Protein AF-A0A836VE54-F1 (afdb_monomer)

Sequence (341 aa):
MLNYLLKISLLLSLAFFLAGCPKQTPVSESGACGNEVPFCVCNPLSPKCETKTVIPNQFMDRPDKAGIQLSFEAAQTGIGAASREEIEEQLTSLLNQIRIKAENQEVSIFVKCVGKACRSIKNLKETTENFLGNSRDFNLQSDESLSDLKVKIRLDGEQLIFEALDEDGTVGNAGEILARASLGRDVAESGWSLVSVPTFEDEEPSSPMSFRIMKNLVTQSEYSGVGVSRLPQVGLSFEAAVAYCQKQGRDAVPPNVHVFEYALRQGKIVGHRRAHLEIVRLTNDEDEIEGPMINYEIDLFDFERALDTMLIFSWRTGDYESSKQTYFQDDLGFRCAYWSE

Radius of gyration: 30.39 Å; Cα contacts (8 Å, |Δi|>4): 600; chains: 1; bounding box: 58×79×89 Å

Structure (mmCIF, N/CA/C/O backbone):
data_AF-A0A836VE54-F1
#
_entry.id   AF-A0A836VE54-F1
#
loop_
_atom_site.group_PDB
_atom_site.id
_atom_site.type_symbol
_atom_site.label_atom_id
_atom_site.label_alt_id
_atom_site.label_comp_id
_atom_site.label_asym_id
_atom_site.label_entity_id
_atom_site.label_seq_id
_atom_site.pdbx_PDB_ins_code
_atom_site.Cartn_x
_atom_site.Cartn_y
_atom_site.Cartn_z
_atom_site.occupancy
_atom_site.B_iso_or_equiv
_atom_site.auth_seq_id
_atom_site.auth_comp_id
_atom_site.auth_asym_id
_atom_site.auth_atom_id
_atom_site.pdbx_PDB_model_num
ATOM 1 N N . MET A 1 1 ? 15.548 -62.641 -41.561 1.00 54.00 1 MET A N 1
ATOM 2 C CA . MET A 1 1 ? 15.237 -61.488 -42.439 1.00 54.00 1 MET A CA 1
ATOM 3 C C . MET A 1 1 ? 13.758 -61.347 -42.822 1.00 54.00 1 MET A C 1
ATOM 5 O O . MET A 1 1 ? 13.376 -60.263 -43.230 1.00 54.00 1 MET A O 1
ATOM 9 N N . LEU A 1 2 ? 12.897 -62.358 -42.632 1.00 48.75 2 LEU A N 1
ATOM 10 C CA . LEU A 1 2 ? 11.470 -62.264 -42.996 1.00 48.75 2 LEU A CA 1
ATOM 11 C C . LEU A 1 2 ? 10.596 -61.482 -41.979 1.00 48.75 2 LEU A C 1
ATOM 13 O O . LEU A 1 2 ? 9.586 -60.904 -42.355 1.00 48.75 2 LEU A O 1
ATOM 17 N N . ASN A 1 3 ? 11.032 -61.359 -40.716 1.00 48.91 3 ASN A N 1
ATOM 18 C CA . ASN A 1 3 ? 10.326 -60.591 -39.669 1.00 48.91 3 ASN A CA 1
ATOM 19 C C . ASN A 1 3 ? 10.576 -59.070 -39.691 1.00 48.91 3 ASN A C 1
ATOM 21 O O . ASN A 1 3 ? 9.893 -58.331 -38.987 1.00 48.91 3 ASN A O 1
ATOM 25 N N . TYR A 1 4 ? 11.540 -58.591 -40.484 1.00 51.28 4 TYR A N 1
ATOM 26 C CA . TYR A 1 4 ? 11.818 -57.154 -40.624 1.00 51.28 4 TYR A CA 1
ATOM 27 C C . TYR A 1 4 ? 11.012 -56.519 -41.768 1.00 51.28 4 TYR A C 1
ATOM 29 O O . TYR A 1 4 ? 10.592 -55.371 -41.667 1.00 51.28 4 TYR A O 1
ATOM 37 N N . LEU A 1 5 ? 10.707 -57.296 -42.812 1.00 51.47 5 LEU A N 1
ATOM 38 C CA . LEU A 1 5 ? 9.906 -56.851 -43.957 1.00 51.47 5 LEU A CA 1
ATOM 39 C C . LEU A 1 5 ? 8.405 -56.754 -43.630 1.00 51.47 5 LEU A C 1
ATOM 41 O O . LEU A 1 5 ? 7.736 -55.841 -44.112 1.00 51.47 5 LEU A O 1
ATOM 45 N N . LEU A 1 6 ? 7.888 -57.606 -42.733 1.00 51.72 6 LEU A N 1
ATOM 46 C CA . LEU A 1 6 ? 6.491 -57.529 -42.278 1.00 51.72 6 LEU A CA 1
ATOM 47 C C . LEU A 1 6 ? 6.192 -56.279 -41.427 1.00 51.72 6 LEU A C 1
ATOM 49 O O . LEU A 1 6 ? 5.081 -55.759 -41.475 1.00 51.72 6 LEU A O 1
ATOM 53 N N . LYS A 1 7 ? 7.177 -55.758 -40.680 1.00 52.09 7 LYS A N 1
ATOM 54 C CA . LYS A 1 7 ? 7.000 -54.553 -39.848 1.00 52.09 7 LYS A CA 1
ATOM 55 C C . LYS A 1 7 ? 6.997 -53.256 -40.661 1.00 52.09 7 LYS A C 1
ATOM 57 O O . LYS A 1 7 ? 6.315 -52.313 -40.282 1.00 52.09 7 LYS A O 1
ATOM 62 N N . ILE A 1 8 ? 7.695 -53.219 -41.795 1.00 58.88 8 ILE A N 1
ATOM 63 C CA . ILE A 1 8 ? 7.765 -52.031 -42.663 1.00 58.88 8 ILE A CA 1
ATOM 64 C C . ILE A 1 8 ? 6.503 -51.913 -43.535 1.00 58.88 8 ILE A C 1
ATOM 66 O O . ILE A 1 8 ? 6.004 -50.813 -43.758 1.00 58.88 8 ILE A O 1
ATOM 70 N N . SER A 1 9 ? 5.914 -53.041 -43.947 1.00 54.81 9 SER A N 1
ATOM 71 C CA . SER A 1 9 ? 4.675 -53.052 -44.738 1.00 54.81 9 SER A CA 1
ATOM 72 C C . SER A 1 9 ? 3.423 -52.682 -43.916 1.00 54.81 9 SER A C 1
ATOM 74 O O . SER A 1 9 ? 2.496 -52.070 -44.448 1.00 54.81 9 SER A O 1
ATOM 76 N N . LEU A 1 10 ? 3.428 -52.944 -42.601 1.00 52.31 10 LEU A N 1
ATOM 77 C CA . LEU A 1 10 ? 2.360 -52.528 -41.678 1.00 52.31 10 LEU A CA 1
ATOM 78 C C . LEU A 1 10 ? 2.414 -51.020 -41.334 1.00 52.31 10 LEU A C 1
ATOM 80 O O . LEU A 1 10 ? 1.384 -50.411 -41.065 1.00 52.31 10 LEU A O 1
ATOM 84 N N . LEU A 1 11 ? 3.604 -50.405 -41.382 1.00 54.31 11 LEU A N 1
ATOM 85 C CA . LEU A 1 11 ? 3.823 -48.975 -41.098 1.00 54.31 11 LEU A CA 1
ATOM 86 C C . LEU A 1 11 ? 3.519 -48.059 -42.297 1.00 54.31 11 LEU A C 1
ATOM 88 O O . LEU A 1 11 ? 3.136 -46.910 -42.104 1.00 54.31 11 LEU A O 1
ATOM 92 N N . LEU A 1 12 ? 3.624 -48.570 -43.527 1.00 55.16 12 LEU A N 1
ATOM 93 C CA . LEU A 1 12 ? 3.315 -47.821 -44.753 1.00 55.16 12 LEU A CA 1
ATOM 94 C C . LEU A 1 12 ? 1.844 -47.907 -45.186 1.00 55.16 12 LEU A C 1
ATOM 96 O O . LEU A 1 12 ? 1.427 -47.117 -46.021 1.00 55.16 12 LEU A O 1
ATOM 100 N N . SER A 1 13 ? 1.043 -48.819 -44.626 1.00 50.84 13 SER A N 1
ATOM 101 C CA . SER 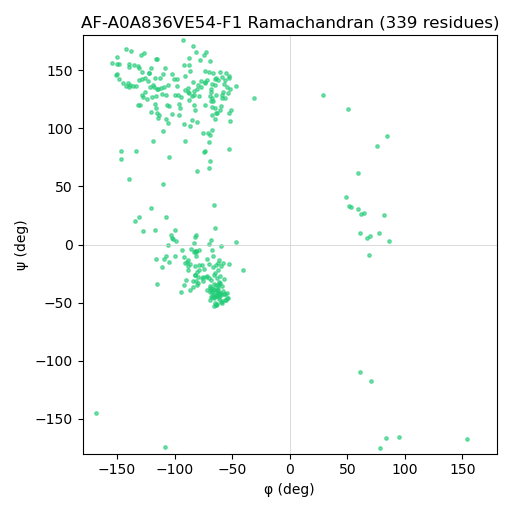A 1 13 ? -0.365 -49.011 -45.020 1.00 50.84 13 SER A CA 1
ATOM 102 C C . SER A 1 13 ? -1.390 -48.454 -44.019 1.00 50.84 13 SER A C 1
ATOM 104 O O . SER A 1 13 ? -2.539 -48.243 -44.402 1.00 50.84 13 SER A O 1
ATOM 106 N N . LEU A 1 14 ? -0.992 -48.131 -42.776 1.00 47.78 14 LEU A N 1
ATOM 107 C CA . LEU A 1 14 ? -1.908 -47.621 -41.739 1.00 47.78 14 LEU A CA 1
ATOM 108 C C . LEU A 1 14 ? -2.047 -46.082 -41.681 1.00 47.78 14 LEU A C 1
ATOM 110 O O . LEU A 1 14 ? -3.008 -45.593 -41.101 1.00 47.78 14 LEU A O 1
ATOM 114 N N . ALA A 1 15 ? -1.154 -45.299 -42.298 1.00 46.41 15 ALA A N 1
ATOM 115 C CA . ALA A 1 15 ? -1.282 -43.828 -42.335 1.00 46.41 15 ALA A CA 1
ATOM 116 C C . ALA A 1 15 ? -1.873 -43.284 -43.651 1.00 46.41 15 ALA A C 1
ATOM 118 O O . ALA A 1 15 ? -2.300 -42.134 -43.707 1.00 46.41 15 ALA A O 1
ATOM 119 N N . PHE A 1 16 ? -2.024 -44.132 -44.675 1.00 49.06 16 PHE A N 1
ATOM 120 C CA . PHE A 1 16 ? -2.859 -43.840 -45.849 1.00 49.06 16 PHE A CA 1
ATOM 121 C C . PHE A 1 16 ? -4.375 -43.849 -45.533 1.00 49.06 16 PHE A C 1
ATOM 123 O O . PHE A 1 16 ? -5.182 -43.582 -46.418 1.00 49.06 16 PHE A O 1
ATOM 130 N N . PHE A 1 17 ? -4.773 -44.099 -44.275 1.00 43.56 17 PHE A N 1
ATOM 131 C CA . PHE A 1 17 ? -6.168 -44.093 -43.808 1.00 43.56 17 PHE A CA 1
ATOM 132 C C . PHE A 1 17 ? -6.629 -42.811 -43.093 1.00 43.56 17 PHE A C 1
ATOM 134 O O . PHE A 1 17 ? -7.791 -42.725 -42.709 1.00 43.56 17 PHE A O 1
ATOM 141 N N . LEU A 1 18 ? -5.791 -41.775 -42.989 1.00 40.41 18 LEU A N 1
ATOM 142 C CA . LEU A 1 18 ? -6.260 -40.411 -42.699 1.00 40.41 18 LEU A CA 1
ATOM 143 C C . LEU A 1 18 ? -6.089 -39.524 -43.932 1.00 40.41 18 LEU A C 1
ATOM 145 O O . LEU A 1 18 ? -5.541 -38.425 -43.889 1.00 40.41 18 LEU A O 1
ATOM 149 N N . ALA A 1 19 ? -6.633 -40.035 -45.040 1.00 46.31 19 ALA A N 1
ATOM 150 C CA . ALA A 1 19 ? -7.208 -39.243 -46.111 1.00 46.31 19 ALA A CA 1
ATOM 151 C C . ALA A 1 19 ? -8.254 -38.274 -45.521 1.00 46.31 19 ALA A C 1
ATOM 153 O O . ALA A 1 19 ? -9.456 -38.534 -45.516 1.00 46.31 19 ALA A O 1
ATOM 154 N N . GLY A 1 20 ? -7.770 -37.146 -45.004 1.00 33.09 20 GLY A N 1
ATOM 155 C CA . GLY A 1 20 ? -8.554 -35.943 -44.785 1.00 33.09 20 GLY A CA 1
ATOM 156 C C . GLY A 1 20 ? -8.870 -35.336 -46.141 1.00 33.09 20 GLY A C 1
ATOM 157 O O . GLY A 1 20 ? -8.045 -34.643 -46.734 1.00 33.09 20 GLY A O 1
ATOM 158 N N . CYS A 1 21 ? -10.053 -35.668 -46.648 1.00 33.34 21 CYS A N 1
ATOM 159 C CA . CYS A 1 21 ? -10.617 -35.084 -47.850 1.00 33.34 21 CYS A CA 1
ATOM 160 C C . CYS A 1 21 ? -10.624 -33.541 -47.789 1.00 33.34 21 CYS A C 1
ATOM 162 O O . CYS A 1 21 ? -10.841 -32.957 -46.725 1.00 33.34 21 CYS A O 1
ATOM 164 N N . PRO A 1 22 ? -10.416 -32.885 -48.942 1.00 47.09 22 PRO A N 1
ATOM 165 C CA . PRO A 1 22 ? -10.300 -31.442 -49.069 1.00 47.09 22 PRO A CA 1
ATOM 166 C C . PRO A 1 22 ? -11.668 -30.743 -49.108 1.00 47.09 22 PRO A C 1
ATOM 168 O O . PRO A 1 22 ? -12.687 -31.352 -49.426 1.00 47.09 22 PRO A O 1
ATOM 171 N N . LYS A 1 23 ? -11.609 -29.418 -48.912 1.00 44.38 23 LYS A N 1
ATOM 172 C CA . LYS A 1 23 ? -12.669 -28.389 -48.911 1.00 44.38 23 LYS A CA 1
ATOM 173 C C . LYS A 1 23 ? -13.424 -28.196 -47.596 1.00 44.38 23 LYS A C 1
ATOM 175 O O . LYS A 1 23 ? -14.525 -28.703 -47.427 1.00 44.38 23 LYS A O 1
ATOM 180 N N . GLN A 1 24 ? -12.931 -27.242 -46.806 1.00 32.69 24 GLN A N 1
ATOM 181 C CA . GLN A 1 24 ? -13.781 -26.164 -46.300 1.00 32.69 24 GLN A CA 1
ATOM 182 C C . GLN A 1 24 ? -13.094 -24.808 -46.522 1.00 32.69 24 GLN A C 1
ATOM 184 O O . GLN A 1 24 ? -11.961 -24.594 -46.111 1.00 32.69 24 GLN A O 1
ATOM 189 N N . THR A 1 25 ? -13.817 -23.991 -47.292 1.00 32.59 25 THR A N 1
ATOM 190 C CA . THR A 1 25 ? -13.842 -22.528 -47.464 1.00 32.59 25 THR A CA 1
ATOM 191 C C . THR A 1 25 ? -12.575 -21.694 -47.224 1.00 32.59 25 THR A C 1
ATOM 193 O O . THR A 1 25 ? -12.031 -21.721 -46.122 1.00 32.59 25 THR A O 1
ATOM 196 N N . PRO A 1 26 ? -12.180 -20.828 -48.188 1.00 33.34 26 PRO A N 1
ATOM 197 C CA . PRO A 1 26 ? -11.289 -19.721 -47.870 1.00 33.34 26 PRO A CA 1
ATOM 198 C C . PRO A 1 26 ? -11.995 -18.873 -46.812 1.00 33.34 26 PRO A C 1
ATOM 200 O O . PRO A 1 26 ? -13.117 -18.410 -47.031 1.00 33.34 26 PRO A O 1
ATOM 203 N N . VAL A 1 27 ? -11.387 -18.732 -45.637 1.00 33.03 27 VAL A N 1
ATOM 204 C CA . VAL A 1 27 ? -11.876 -17.767 -44.654 1.00 33.03 27 VAL A CA 1
ATOM 205 C C . VAL A 1 27 ? -11.669 -16.401 -45.288 1.00 33.03 27 VAL A C 1
ATOM 207 O O . VAL A 1 27 ? -10.549 -16.057 -45.661 1.00 33.03 27 VAL A O 1
ATOM 210 N N . SER A 1 28 ? -12.772 -15.689 -45.506 1.00 32.78 28 SER A N 1
ATOM 211 C CA . SER A 1 28 ? -12.768 -14.400 -46.179 1.00 32.78 28 SER A CA 1
ATOM 212 C C . SER A 1 28 ? -11.839 -13.423 -45.460 1.00 32.78 28 SER A C 1
ATOM 214 O O . SER A 1 28 ? -11.801 -13.366 -44.230 1.00 32.78 28 SER A O 1
ATOM 216 N N . GLU A 1 29 ? -11.127 -12.614 -46.242 1.00 39.00 29 GLU A N 1
ATOM 217 C CA . GLU A 1 29 ? -10.309 -11.467 -45.816 1.00 39.00 29 GLU A CA 1
ATOM 218 C C . GLU A 1 29 ? -11.146 -10.317 -45.215 1.00 39.00 29 GLU A C 1
ATOM 220 O O . GLU A 1 29 ? -10.843 -9.140 -45.370 1.00 39.00 29 GLU A O 1
ATOM 225 N N . SER A 1 30 ? -12.238 -10.619 -44.520 1.00 35.91 30 SER A N 1
ATOM 226 C CA . SER A 1 30 ? -13.173 -9.611 -44.035 1.00 35.91 30 SER A CA 1
ATOM 227 C C . SER A 1 30 ? -13.776 -10.041 -42.704 1.00 35.91 30 SER A C 1
ATOM 229 O O . SER A 1 30 ? -14.932 -10.445 -42.607 1.00 35.91 30 SER A O 1
ATOM 231 N N . GLY A 1 31 ? -12.958 -9.961 -41.666 1.00 31.64 31 GLY A N 1
ATOM 232 C CA . GLY A 1 31 ? -13.386 -10.055 -40.278 1.00 31.64 31 GLY A CA 1
ATOM 233 C C . GLY A 1 31 ? -12.618 -9.032 -39.465 1.00 31.64 31 GLY A C 1
ATOM 234 O O . GLY A 1 31 ? -11.875 -9.397 -38.561 1.00 31.64 31 GLY A O 1
ATOM 235 N N . ALA A 1 32 ? -12.718 -7.765 -39.872 1.00 31.30 32 ALA A N 1
ATOM 236 C CA . ALA A 1 32 ? -12.219 -6.642 -39.100 1.00 31.30 32 ALA A CA 1
ATOM 237 C C . ALA A 1 32 ? -12.788 -6.730 -37.680 1.00 31.30 32 ALA A C 1
ATOM 239 O O . ALA A 1 32 ? -13.990 -6.944 -37.504 1.00 31.30 32 ALA A O 1
ATOM 240 N N . CYS A 1 33 ? -11.937 -6.539 -36.672 1.00 39.34 33 CYS A N 1
ATOM 241 C CA . CYS A 1 33 ? -12.424 -6.076 -35.382 1.00 39.34 33 CYS A CA 1
ATOM 242 C C . CYS A 1 33 ? -13.238 -4.806 -35.668 1.00 39.34 33 CYS A C 1
ATOM 244 O O . CYS A 1 33 ? -12.690 -3.832 -36.182 1.00 39.34 33 CYS A O 1
ATOM 246 N N . GLY A 1 34 ? -14.555 -4.858 -35.459 1.00 38.34 34 GLY A N 1
ATOM 247 C CA . GLY A 1 34 ? -15.419 -3.703 -35.677 1.00 38.34 34 GLY A CA 1
ATOM 248 C C . GLY A 1 34 ? -14.971 -2.545 -34.787 1.00 38.34 34 GLY A C 1
ATOM 249 O O . GLY A 1 34 ? -14.560 -2.768 -33.650 1.00 38.34 34 GLY A O 1
ATOM 250 N N . ASN A 1 35 ? -15.080 -1.315 -35.293 1.00 40.16 35 ASN A N 1
ATOM 251 C CA . ASN A 1 35 ? -14.650 -0.077 -34.625 1.00 40.16 35 ASN A CA 1
ATOM 252 C C . ASN A 1 35 ? -15.433 0.269 -33.333 1.00 40.16 35 ASN A C 1
ATOM 254 O O . ASN A 1 35 ? -15.337 1.389 -32.846 1.00 40.16 35 ASN A O 1
ATOM 258 N N . GLU A 1 36 ? -16.204 -0.667 -32.771 1.00 38.34 36 GLU A N 1
ATOM 259 C CA . GLU A 1 36 ? -17.109 -0.449 -31.633 1.00 38.34 36 GLU A CA 1
ATOM 260 C C . GLU A 1 36 ? -17.017 -1.536 -30.543 1.00 38.34 36 GLU A C 1
ATOM 262 O O . GLU A 1 36 ? -17.933 -1.680 -29.737 1.00 38.34 36 GLU A O 1
ATOM 267 N N . VAL A 1 37 ? -15.926 -2.310 -30.468 1.00 35.06 37 VAL A N 1
ATOM 268 C CA . VAL A 1 37 ? -15.723 -3.269 -29.362 1.00 35.06 37 VAL A CA 1
ATOM 269 C C . VAL A 1 37 ? -14.661 -2.740 -28.392 1.00 35.06 37 VAL A C 1
ATOM 271 O O . VAL A 1 37 ? -13.471 -2.805 -28.708 1.00 35.06 37 VAL A O 1
ATOM 274 N N . PRO A 1 38 ? -15.041 -2.223 -27.208 1.00 37.75 38 PRO A N 1
ATOM 275 C CA . PRO A 1 38 ? -14.081 -1.926 -26.161 1.00 37.75 38 PRO A CA 1
ATOM 276 C C . PRO A 1 38 ? -13.684 -3.253 -25.494 1.00 37.75 38 PRO A C 1
ATOM 278 O O . PRO A 1 38 ? -14.539 -4.084 -25.200 1.00 37.75 38 PRO A O 1
ATOM 281 N N . PHE A 1 39 ? -12.386 -3.436 -25.252 1.00 34.50 39 PHE A N 1
ATOM 282 C CA . PHE A 1 39 ? -11.765 -4.600 -24.599 1.00 34.50 39 PHE A CA 1
ATOM 283 C C . PHE A 1 39 ? -11.648 -5.873 -25.456 1.00 34.50 39 PHE A C 1
ATOM 285 O O . PHE A 1 39 ? -12.405 -6.833 -25.330 1.00 34.50 39 PHE A O 1
ATOM 292 N N . CYS A 1 40 ? -10.577 -5.948 -26.250 1.00 38.03 40 CYS A N 1
ATOM 293 C CA . CYS A 1 40 ? -10.000 -7.245 -26.596 1.00 38.03 40 CYS A CA 1
ATOM 294 C C . CYS A 1 40 ? -9.222 -7.771 -25.383 1.00 38.03 40 CYS A C 1
ATOM 296 O O . CYS A 1 40 ? -8.053 -7.435 -25.198 1.00 38.03 40 CYS A O 1
ATOM 298 N N . VAL A 1 41 ? -9.851 -8.619 -24.568 1.00 42.09 41 VAL A N 1
ATOM 299 C CA . VAL A 1 41 ? -9.109 -9.524 -23.682 1.00 42.09 41 VAL A CA 1
ATOM 300 C C . VAL A 1 41 ? -8.406 -10.533 -24.590 1.00 42.09 41 VAL A C 1
ATOM 302 O O . VAL A 1 41 ? -9.026 -11.472 -25.093 1.00 42.09 41 VAL A O 1
ATOM 305 N N . CYS A 1 42 ? -7.120 -10.319 -24.869 1.00 45.59 42 CYS A N 1
ATOM 306 C CA . CYS A 1 42 ? -6.310 -11.346 -25.514 1.00 45.59 42 CYS A CA 1
ATOM 307 C C . CYS A 1 42 ? -6.204 -12.529 -24.550 1.00 45.59 42 CYS A C 1
ATOM 309 O O . CYS A 1 42 ? -5.527 -12.448 -23.532 1.00 45.59 42 CYS A O 1
ATOM 311 N N . ASN A 1 43 ? -6.893 -13.625 -24.868 1.00 43.62 43 ASN A N 1
ATOM 312 C CA . ASN A 1 43 ? -6.717 -14.894 -24.178 1.00 43.62 43 ASN A CA 1
ATOM 313 C C . ASN A 1 43 ? -5.250 -15.347 -24.361 1.00 43.62 43 ASN A C 1
ATOM 315 O O . ASN A 1 43 ? -4.870 -15.643 -25.498 1.00 43.62 43 ASN A O 1
ATOM 319 N N . PRO A 1 44 ? -4.441 -15.439 -23.287 1.00 45.22 44 PRO A N 1
ATOM 320 C CA . PRO A 1 44 ? -3.016 -15.773 -23.374 1.00 45.22 44 PRO A CA 1
ATOM 321 C C . PRO A 1 44 ? -2.748 -17.214 -23.842 1.00 45.22 44 PRO A C 1
ATOM 323 O O . PRO A 1 44 ? -1.603 -17.588 -24.062 1.00 45.22 44 PRO A O 1
ATOM 326 N N . LEU A 1 45 ? -3.794 -18.028 -24.020 1.00 43.31 45 LEU A N 1
ATOM 327 C CA . LEU A 1 45 ? -3.720 -19.391 -24.551 1.00 43.31 45 LEU A CA 1
ATOM 328 C C . LEU A 1 45 ? -4.162 -19.485 -26.027 1.00 43.31 45 LEU A C 1
ATOM 330 O O . LEU A 1 45 ? -4.298 -20.587 -26.559 1.00 43.31 45 LEU A O 1
ATOM 334 N N . SER A 1 46 ? -4.438 -18.355 -26.692 1.00 42.16 46 SER A N 1
ATOM 335 C CA . SER A 1 46 ? -4.874 -18.321 -28.093 1.00 42.16 46 SER A CA 1
ATOM 336 C C . SER A 1 46 ? -3.685 -18.388 -29.066 1.00 42.16 46 SER A C 1
ATOM 338 O O . SER A 1 46 ? -2.775 -17.566 -28.962 1.00 42.16 46 SER A O 1
ATOM 340 N N . PRO A 1 47 ? -3.720 -19.259 -30.095 1.00 41.38 47 PRO A N 1
ATOM 341 C CA . PRO A 1 47 ? -2.631 -19.425 -31.067 1.00 41.38 47 PRO A CA 1
ATOM 342 C C . PRO A 1 47 ? -2.413 -18.225 -32.013 1.00 41.38 47 PRO A C 1
ATOM 344 O O . PRO A 1 47 ? -1.592 -18.303 -32.918 1.00 41.38 47 PRO A O 1
ATOM 347 N N . LYS A 1 48 ? -3.149 -17.116 -31.840 1.00 42.62 48 LYS A N 1
ATOM 348 C CA . LYS A 1 48 ? -2.938 -15.846 -32.565 1.00 42.62 48 LYS A CA 1
ATOM 349 C C . LYS A 1 48 ? -2.199 -14.779 -31.739 1.00 42.62 48 LYS A C 1
ATOM 351 O O . LYS A 1 48 ? -2.061 -13.652 -32.204 1.00 42.62 48 LYS A O 1
ATOM 356 N N . CYS A 1 49 ? -1.745 -15.115 -30.532 1.00 48.50 49 CYS A N 1
ATOM 357 C CA . CYS A 1 49 ? -0.928 -14.248 -29.682 1.00 48.50 49 CYS A CA 1
ATOM 358 C C . CYS A 1 49 ? 0.538 -14.712 -29.691 1.00 48.50 49 CYS A C 1
ATOM 360 O O . CYS A 1 49 ? 1.014 -15.297 -28.728 1.00 48.50 49 CYS A O 1
ATOM 362 N N . GLU A 1 50 ? 1.262 -14.436 -30.772 1.00 39.72 50 GLU A N 1
ATOM 363 C CA . GLU A 1 50 ? 2.718 -14.627 -30.884 1.00 39.72 50 GLU A CA 1
ATOM 364 C C . GLU A 1 50 ? 3.281 -13.425 -31.661 1.00 39.72 50 GLU A C 1
ATOM 366 O O . GLU A 1 50 ? 2.639 -12.967 -32.601 1.00 39.72 50 GLU A O 1
ATOM 371 N N . THR A 1 51 ? 4.415 -12.791 -31.364 1.00 39.00 51 THR A N 1
ATOM 372 C CA . THR A 1 51 ? 5.436 -12.867 -30.306 1.00 39.00 51 THR A CA 1
ATOM 373 C C . THR A 1 51 ? 5.847 -11.417 -30.031 1.00 39.00 51 THR A C 1
ATOM 375 O O . THR A 1 51 ? 6.045 -10.657 -30.982 1.00 39.00 51 THR A O 1
ATOM 378 N N . LYS A 1 52 ? 5.987 -11.016 -28.760 1.00 44.28 52 LYS A N 1
ATOM 379 C CA . LYS A 1 52 ? 6.558 -9.706 -28.405 1.00 44.28 52 LYS A CA 1
ATOM 380 C C . LYS A 1 52 ? 7.962 -9.604 -29.001 1.00 44.28 52 LYS A C 1
ATOM 382 O O . LYS A 1 52 ? 8.772 -10.510 -28.815 1.00 44.28 52 LYS A O 1
ATOM 387 N N . THR A 1 53 ? 8.254 -8.499 -29.684 1.00 42.00 53 THR A N 1
ATOM 388 C CA . THR A 1 53 ? 9.630 -8.054 -29.912 1.00 42.00 53 THR A CA 1
ATOM 389 C C . THR A 1 53 ? 10.306 -8.047 -28.546 1.00 42.00 53 THR A C 1
ATOM 391 O O . THR A 1 53 ? 9.839 -7.353 -27.641 1.00 42.00 53 THR A O 1
ATOM 394 N N . VAL A 1 54 ? 11.315 -8.897 -28.356 1.00 48.06 54 VAL A N 1
ATOM 395 C CA . VAL A 1 54 ? 12.035 -9.004 -27.084 1.00 48.06 54 VAL A CA 1
ATOM 396 C C . VAL A 1 54 ? 12.921 -7.770 -26.971 1.00 48.06 54 VAL A C 1
ATOM 398 O O . VAL A 1 54 ? 14.095 -7.796 -27.320 1.00 48.06 54 VAL A O 1
ATOM 401 N N . ILE A 1 55 ? 12.314 -6.663 -26.556 1.00 55.84 55 ILE A N 1
ATOM 402 C CA . ILE A 1 55 ? 13.034 -5.525 -26.005 1.00 55.84 55 ILE A CA 1
ATOM 403 C C . ILE A 1 55 ? 13.566 -6.006 -24.650 1.00 55.84 55 ILE A C 1
ATOM 405 O O . ILE A 1 55 ? 12.792 -6.588 -23.875 1.00 55.84 55 ILE A O 1
ATOM 409 N N . PRO A 1 56 ? 14.866 -5.862 -24.373 1.00 65.06 56 PRO A N 1
ATOM 410 C CA . PRO A 1 56 ? 15.434 -6.355 -23.132 1.00 65.06 56 PRO A CA 1
ATOM 411 C C . PRO A 1 56 ? 14.956 -5.528 -21.920 1.00 65.06 56 PRO A C 1
ATOM 413 O O . PRO A 1 56 ? 15.595 -4.598 -21.473 1.00 65.06 56 PRO A O 1
ATOM 416 N N . ASN A 1 57 ? 13.822 -5.899 -21.323 1.00 72.12 57 ASN A N 1
ATOM 417 C CA . ASN A 1 57 ? 13.244 -5.204 -20.163 1.00 72.12 57 ASN A CA 1
ATOM 418 C C . ASN A 1 57 ? 13.923 -5.609 -18.844 1.00 72.12 57 ASN A C 1
ATOM 420 O O . ASN A 1 57 ? 13.306 -6.251 -17.986 1.00 72.12 57 ASN A O 1
ATOM 424 N N . GLN A 1 58 ? 15.212 -5.323 -18.697 1.00 75.25 58 GLN A N 1
ATOM 425 C CA . GLN A 1 58 ? 15.948 -5.684 -17.491 1.00 75.25 58 GLN A CA 1
ATOM 426 C C . GLN A 1 58 ? 17.152 -4.781 -17.235 1.00 75.25 58 GLN A C 1
ATOM 428 O O . GLN A 1 58 ? 17.756 -4.237 -18.153 1.00 75.25 58 GLN A O 1
ATOM 433 N N . PHE A 1 59 ? 17.542 -4.733 -15.967 1.00 79.50 59 PHE A N 1
ATOM 434 C CA . PHE A 1 59 ? 18.807 -4.173 -15.512 1.00 79.50 59 PHE A CA 1
ATOM 435 C C . PHE A 1 59 ? 19.911 -5.235 -15.606 1.00 79.50 59 PHE A C 1
ATOM 437 O O . PHE A 1 59 ? 19.726 -6.345 -15.088 1.00 79.50 59 PHE A O 1
ATOM 444 N N . MET A 1 60 ? 21.045 -4.933 -16.251 1.00 77.12 60 MET A N 1
ATOM 445 C CA . MET A 1 60 ? 22.162 -5.889 -16.378 1.00 77.12 60 MET A CA 1
ATOM 446 C C . MET A 1 60 ? 22.889 -6.162 -15.062 1.00 77.12 60 MET A C 1
ATOM 448 O O . MET A 1 60 ? 23.439 -7.245 -14.874 1.00 77.12 60 MET A O 1
ATOM 452 N N . ASP A 1 61 ? 22.887 -5.191 -14.155 1.00 72.50 61 ASP A N 1
ATOM 453 C CA . ASP A 1 61 ? 23.562 -5.252 -12.857 1.00 72.50 61 ASP A CA 1
ATOM 454 C C . ASP A 1 61 ? 22.793 -6.065 -11.805 1.00 72.50 61 ASP A C 1
ATOM 456 O O . ASP A 1 61 ? 23.263 -6.241 -10.678 1.00 72.50 61 ASP A O 1
ATOM 460 N N . ARG A 1 62 ? 21.588 -6.531 -12.145 1.00 69.38 62 ARG A N 1
ATOM 461 C CA . ARG A 1 62 ? 20.708 -7.229 -11.219 1.00 69.38 62 ARG A CA 1
ATOM 462 C C . ARG A 1 62 ? 21.396 -8.529 -10.785 1.00 69.38 62 ARG A C 1
ATOM 464 O O . ARG A 1 62 ? 21.529 -9.419 -11.630 1.00 69.38 62 ARG A O 1
ATOM 471 N N . PRO A 1 63 ? 21.800 -8.683 -9.503 1.00 57.88 63 PRO A N 1
ATOM 472 C CA . PRO A 1 63 ? 22.375 -9.938 -9.034 1.00 57.88 63 PRO A CA 1
ATOM 473 C C . PRO A 1 63 ? 21.386 -11.050 -9.366 1.00 57.88 63 PRO A C 1
ATOM 475 O O . PRO A 1 63 ? 20.175 -10.842 -9.212 1.00 57.88 63 PRO A O 1
ATOM 478 N N . ASP A 1 64 ? 21.905 -12.162 -9.895 1.00 58.91 64 ASP A N 1
ATOM 479 C CA . ASP A 1 64 ? 21.185 -13.276 -10.515 1.00 58.91 64 ASP A CA 1
ATOM 480 C C . ASP A 1 64 ? 19.818 -13.425 -9.855 1.00 58.91 64 ASP A C 1
ATOM 482 O O . ASP A 1 64 ? 19.784 -13.510 -8.635 1.00 58.91 64 ASP A O 1
ATOM 486 N N . LYS A 1 65 ? 18.706 -13.427 -10.612 1.00 57.62 65 LYS A N 1
ATOM 487 C CA . LYS A 1 65 ? 17.309 -13.248 -10.128 1.00 57.62 65 LYS A CA 1
ATOM 488 C C . LYS A 1 65 ? 16.938 -13.960 -8.805 1.00 57.62 65 LYS A C 1
ATOM 490 O O . LYS A 1 65 ? 16.009 -13.531 -8.129 1.00 57.62 65 LYS A O 1
ATOM 495 N N . ALA A 1 66 ? 17.668 -15.007 -8.423 1.00 50.69 66 ALA A N 1
ATOM 496 C CA . ALA A 1 66 ? 17.665 -15.665 -7.117 1.00 50.69 66 ALA A CA 1
ATOM 497 C C . ALA A 1 66 ? 18.102 -14.800 -5.902 1.00 50.69 66 ALA A C 1
ATOM 499 O O . ALA A 1 66 ? 17.762 -15.152 -4.775 1.00 50.69 66 ALA A O 1
ATOM 500 N N . GLY A 1 67 ? 18.847 -13.707 -6.093 1.00 52.19 67 GLY A N 1
ATOM 501 C CA . GLY A 1 67 ? 19.377 -12.836 -5.037 1.00 52.19 67 GLY A CA 1
ATOM 502 C C . GLY A 1 67 ? 18.450 -11.688 -4.628 1.00 52.19 67 GLY A C 1
ATOM 503 O O . GLY A 1 67 ? 18.642 -11.100 -3.566 1.00 52.19 67 GLY A O 1
ATOM 504 N N . ILE A 1 68 ? 17.421 -11.381 -5.426 1.00 64.25 68 ILE A N 1
ATOM 505 C CA . ILE A 1 68 ? 16.384 -10.424 -5.027 1.00 64.25 68 ILE A CA 1
ATOM 506 C C . ILE A 1 68 ? 15.358 -11.134 -4.165 1.00 64.25 68 ILE A C 1
ATOM 508 O O . ILE A 1 68 ? 14.698 -12.083 -4.589 1.00 64.25 68 ILE A O 1
ATOM 512 N N . GLN A 1 69 ? 15.214 -10.640 -2.939 1.00 64.00 69 GLN A N 1
ATOM 513 C CA . GLN A 1 69 ? 14.255 -11.165 -1.985 1.00 64.00 69 GLN A CA 1
ATOM 514 C C . GLN A 1 69 ? 12.839 -10.725 -2.374 1.00 64.00 69 GLN A C 1
ATOM 516 O O . GLN A 1 69 ? 12.273 -9.789 -1.813 1.00 64.00 69 GLN A O 1
ATOM 521 N N . LEU A 1 70 ? 12.252 -11.423 -3.350 1.00 77.56 70 LEU A N 1
ATOM 522 C CA . LEU A 1 70 ? 10.830 -11.315 -3.642 1.00 77.56 70 LEU A CA 1
ATOM 523 C C . LEU A 1 70 ? 10.068 -11.817 -2.421 1.00 77.56 70 LEU A C 1
ATOM 525 O O . LEU A 1 70 ? 10.113 -12.995 -2.060 1.00 77.56 70 LEU A O 1
ATOM 529 N N . SER A 1 71 ? 9.374 -10.898 -1.768 1.00 70.06 71 SER A N 1
ATOM 530 C CA . SER A 1 71 ? 8.485 -11.217 -0.669 1.00 70.06 71 SER A CA 1
ATOM 531 C C . SER A 1 71 ? 7.063 -10.897 -1.087 1.00 70.06 71 SER A C 1
ATOM 533 O O . SER A 1 71 ? 6.759 -9.861 -1.677 1.00 70.06 71 SER A O 1
ATOM 535 N N . PHE A 1 72 ? 6.181 -11.838 -0.794 1.00 69.56 72 PHE A N 1
ATOM 536 C CA . PHE A 1 72 ? 4.765 -11.548 -0.739 1.00 69.56 72 PHE A CA 1
ATOM 537 C C . PHE A 1 72 ? 4.440 -11.150 0.687 1.00 69.56 72 PHE A C 1
ATOM 539 O O . PHE A 1 72 ? 4.980 -11.755 1.617 1.00 69.56 72 PHE A O 1
ATOM 546 N N . GLU A 1 73 ? 3.514 -10.212 0.858 1.00 64.81 73 GLU A N 1
ATOM 547 C CA . GLU A 1 73 ? 2.864 -9.997 2.143 1.00 64.81 73 GLU A CA 1
ATOM 548 C C . GLU A 1 73 ? 2.325 -11.361 2.606 1.00 64.81 73 GLU A C 1
ATOM 550 O O . GLU A 1 73 ? 1.428 -11.968 1.999 1.00 64.81 73 GLU A O 1
ATOM 555 N N . ALA A 1 74 ? 2.999 -11.940 3.601 1.00 45.47 74 ALA A N 1
ATOM 556 C CA . ALA A 1 74 ? 2.590 -13.202 4.169 1.00 45.47 74 ALA A CA 1
ATOM 557 C C . ALA A 1 74 ? 1.276 -12.926 4.887 1.00 45.47 74 ALA A C 1
ATOM 559 O O . ALA A 1 74 ? 1.194 -12.053 5.743 1.00 45.47 74 ALA A O 1
ATOM 560 N N . ALA A 1 75 ? 0.239 -13.692 4.568 1.00 41.47 75 ALA A N 1
ATOM 561 C CA . ALA A 1 75 ? -0.936 -13.748 5.420 1.00 41.47 75 ALA A CA 1
ATOM 562 C C . ALA A 1 75 ? -0.568 -14.476 6.739 1.00 41.47 75 ALA A C 1
ATOM 564 O O . ALA A 1 75 ? -0.928 -15.637 6.917 1.00 41.47 75 ALA A O 1
ATOM 565 N N . GLN A 1 76 ? 0.210 -13.831 7.616 1.00 38.34 76 GLN A N 1
ATOM 566 C CA . GLN A 1 76 ? 0.533 -14.207 9.003 1.00 38.34 76 GLN A CA 1
ATOM 567 C C . GLN A 1 76 ? 0.683 -12.893 9.820 1.00 38.34 76 GLN A C 1
ATOM 569 O O . GLN A 1 76 ? 1.769 -12.339 9.848 1.00 38.34 76 GLN A O 1
ATOM 574 N N . THR A 1 77 ? -0.394 -12.231 10.281 1.00 40.44 77 THR A N 1
ATOM 575 C CA . THR A 1 77 ? -0.937 -12.274 11.670 1.00 40.44 77 THR A CA 1
ATOM 576 C C . THR A 1 77 ? 0.138 -12.018 12.744 1.00 40.44 77 THR A C 1
ATOM 578 O O . THR A 1 77 ? 0.977 -12.890 12.927 1.00 40.44 77 THR A O 1
ATOM 581 N N . GLY A 1 78 ? 0.161 -10.980 13.589 1.00 49.25 78 GLY A N 1
ATOM 582 C CA . GLY A 1 78 ? -0.789 -9.935 13.996 1.00 49.25 78 GLY A CA 1
ATOM 583 C C . GLY A 1 78 ? -0.417 -9.452 15.422 1.00 49.25 78 GLY A C 1
ATOM 584 O O . GLY A 1 78 ? 0.625 -9.836 15.940 1.00 49.25 78 GLY A O 1
ATOM 585 N N . ILE A 1 79 ? -1.289 -8.690 16.090 1.00 50.06 79 ILE A N 1
ATOM 586 C CA . ILE A 1 79 ? -1.220 -8.124 17.472 1.00 50.06 79 ILE A CA 1
ATOM 587 C C . ILE A 1 79 ? -0.783 -9.039 18.642 1.00 50.06 79 ILE A C 1
ATOM 589 O O . ILE A 1 79 ? -0.734 -8.606 19.789 1.00 50.06 79 ILE A O 1
ATOM 593 N N . GLY A 1 80 ? -0.428 -10.301 18.412 1.00 52.59 80 GLY A N 1
ATOM 594 C CA . GLY A 1 80 ? -0.133 -11.288 19.460 1.00 52.59 80 GLY A CA 1
ATOM 595 C C . GLY A 1 80 ? 1.015 -10.961 20.436 1.00 52.59 80 GLY A C 1
ATOM 596 O O . GLY A 1 80 ? 1.251 -11.770 21.327 1.00 52.59 80 GLY A O 1
ATOM 597 N N . ALA A 1 81 ? 1.709 -9.822 20.294 1.00 52.34 81 ALA A N 1
ATOM 598 C CA . ALA A 1 81 ? 2.811 -9.373 21.154 1.00 52.34 81 ALA A CA 1
ATOM 599 C C . ALA A 1 81 ? 2.657 -7.941 21.722 1.00 52.34 81 ALA A C 1
ATOM 601 O O . ALA A 1 81 ? 3.632 -7.418 22.253 1.00 52.34 81 ALA A O 1
ATOM 602 N N . ALA A 1 82 ? 1.481 -7.307 21.609 1.00 62.53 82 ALA A N 1
ATOM 603 C CA . ALA A 1 82 ? 1.247 -5.961 22.153 1.00 62.53 82 ALA A CA 1
ATOM 604 C C . ALA A 1 82 ? 1.609 -5.879 23.649 1.00 62.53 82 ALA A C 1
ATOM 606 O O . ALA A 1 82 ? 1.188 -6.740 24.434 1.00 62.53 82 ALA A O 1
ATOM 607 N N . SER A 1 83 ? 2.394 -4.869 24.035 1.00 72.62 83 SER A N 1
ATOM 608 C CA . SER A 1 83 ? 2.816 -4.679 25.424 1.00 72.62 83 SER A CA 1
ATOM 609 C C . SER A 1 83 ? 1.665 -4.152 26.282 1.00 72.62 83 SER A C 1
ATOM 611 O O . SER A 1 83 ? 0.640 -3.671 25.789 1.00 72.62 83 SER A O 1
ATOM 613 N N . ARG A 1 84 ? 1.808 -4.264 27.603 1.00 79.75 84 ARG A N 1
ATOM 614 C CA . ARG A 1 84 ? 0.791 -3.763 28.531 1.00 79.75 84 ARG A CA 1
ATOM 615 C C . ARG A 1 84 ? 0.726 -2.237 28.488 1.00 79.75 84 ARG A C 1
ATOM 617 O O . ARG A 1 84 ? -0.365 -1.678 28.503 1.00 79.75 84 ARG A O 1
ATOM 624 N N . GLU A 1 85 ? 1.883 -1.597 28.412 1.00 77.31 85 GLU A N 1
ATOM 625 C CA . GLU A 1 85 ? 2.039 -0.146 28.374 1.00 77.31 85 GLU A CA 1
ATOM 626 C C . GLU A 1 85 ? 1.339 0.452 27.145 1.00 77.31 85 GLU A C 1
ATOM 628 O O . GLU A 1 85 ? 0.604 1.429 27.260 1.00 77.31 85 GLU A O 1
ATOM 633 N N . GLU A 1 86 ? 1.487 -0.195 25.986 1.00 75.69 86 GLU A N 1
ATOM 634 C CA . GLU A 1 86 ? 0.839 0.200 24.732 1.00 75.69 86 GLU A CA 1
ATOM 635 C C . GLU A 1 86 ? -0.697 0.122 24.808 1.00 75.69 86 GLU A C 1
ATOM 637 O O . GLU A 1 86 ? -1.411 0.977 24.281 1.00 75.69 86 GLU A O 1
ATOM 642 N N . ILE A 1 87 ? -1.230 -0.902 25.481 1.00 81.94 87 ILE A N 1
ATOM 643 C CA . ILE A 1 87 ? -2.674 -1.051 25.706 1.00 81.94 87 ILE A CA 1
ATOM 644 C C . ILE A 1 87 ? -3.182 0.046 26.648 1.00 81.94 87 ILE A C 1
ATOM 646 O O . ILE A 1 87 ? -4.221 0.653 26.381 1.00 81.94 87 ILE A O 1
ATOM 650 N N . GLU A 1 88 ? -2.460 0.321 27.734 1.00 87.38 88 GLU A N 1
ATOM 651 C CA . GLU A 1 88 ? -2.832 1.345 28.717 1.00 87.38 88 GLU A CA 1
ATOM 652 C C . GLU A 1 88 ? -2.835 2.763 28.109 1.00 87.38 88 GLU A C 1
ATOM 654 O O . GLU A 1 88 ? -3.717 3.568 28.426 1.00 87.38 88 GLU A O 1
ATOM 659 N N . GLU A 1 89 ? -1.931 3.065 27.173 1.00 82.94 89 GLU A N 1
ATOM 660 C CA . GLU A 1 89 ? -1.930 4.335 26.431 1.00 82.94 89 GLU A CA 1
ATOM 661 C C . GLU A 1 89 ? -3.222 4.523 25.615 1.00 82.94 89 GLU A C 1
ATOM 663 O O . GLU A 1 89 ? -3.884 5.564 25.705 1.00 82.94 89 GLU A O 1
ATOM 668 N N . GLN A 1 90 ? -3.651 3.491 24.881 1.00 82.56 90 GLN A N 1
ATOM 669 C CA . GLN A 1 90 ? -4.890 3.553 24.097 1.00 82.56 90 GLN A CA 1
ATOM 670 C C . GLN A 1 90 ? -6.135 3.638 24.978 1.00 82.56 90 GLN A C 1
ATOM 672 O O . GLN A 1 90 ? -7.069 4.383 24.672 1.00 82.56 90 GLN A O 1
ATOM 677 N N . LEU A 1 91 ? -6.145 2.934 26.108 1.00 89.62 91 LEU A N 1
ATOM 678 C CA . LEU A 1 91 ? -7.229 3.037 27.083 1.00 89.62 91 LEU A CA 1
ATOM 679 C C . LEU A 1 91 ? -7.293 4.426 27.728 1.00 89.62 91 LEU A C 1
ATOM 681 O O . LEU A 1 91 ? -8.391 4.921 27.978 1.00 89.62 91 LEU A O 1
ATOM 685 N N . THR A 1 92 ? -6.153 5.090 27.929 1.00 88.00 92 THR A N 1
ATOM 686 C CA . THR A 1 92 ? -6.107 6.488 28.389 1.00 88.00 92 THR A CA 1
ATOM 687 C C . THR A 1 92 ? -6.746 7.427 27.362 1.00 88.00 92 THR A C 1
ATOM 689 O O . THR A 1 92 ? -7.555 8.284 27.726 1.00 88.00 92 THR A O 1
ATOM 692 N N . SER A 1 93 ? -6.433 7.246 26.073 1.00 83.81 93 SER A N 1
ATOM 693 C CA . SER A 1 93 ? -7.050 8.006 24.974 1.00 83.81 93 SER A CA 1
ATOM 694 C C . SER A 1 93 ? -8.568 7.809 24.923 1.00 83.81 93 SER A 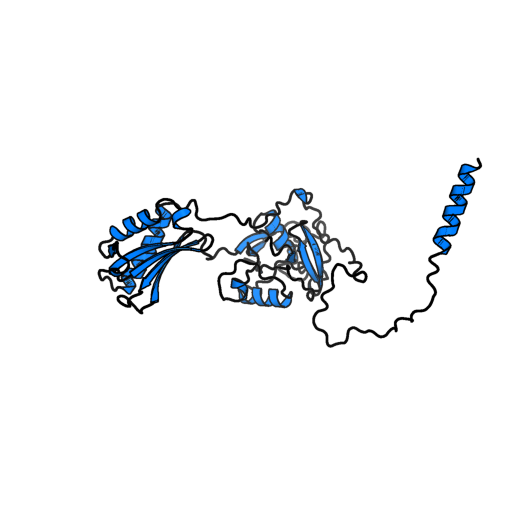C 1
ATOM 696 O O . SER A 1 93 ? -9.323 8.786 24.912 1.00 83.81 93 SER A O 1
ATOM 698 N N . LEU A 1 94 ? -9.026 6.552 24.970 1.00 88.12 94 LEU A N 1
ATOM 699 C CA . LEU A 1 94 ? -10.448 6.206 24.998 1.00 88.12 94 LEU A CA 1
ATOM 700 C C . LEU A 1 94 ? -11.164 6.877 26.177 1.00 88.12 94 LEU A C 1
ATOM 702 O O . LEU A 1 94 ? -12.211 7.498 26.008 1.00 88.12 94 LEU A O 1
ATOM 706 N N . LEU A 1 95 ? -10.577 6.774 27.367 1.00 89.62 95 LEU A N 1
ATOM 707 C CA . LEU A 1 95 ? -11.136 7.301 28.604 1.00 89.62 95 LEU A CA 1
ATOM 708 C C . LEU A 1 95 ? -11.303 8.825 28.560 1.00 89.62 95 LEU A C 1
ATOM 710 O O . LEU A 1 95 ? -12.345 9.340 28.964 1.00 89.62 95 LEU A O 1
ATOM 714 N N . ASN A 1 96 ? -10.327 9.552 28.014 1.00 85.88 96 ASN A N 1
ATOM 715 C CA . ASN A 1 96 ? -10.430 11.003 27.858 1.00 85.88 96 ASN A CA 1
ATOM 716 C C . ASN A 1 96 ? -11.537 11.413 26.875 1.00 85.88 96 ASN A C 1
ATOM 718 O O . ASN A 1 96 ? -12.259 12.372 27.141 1.00 85.88 96 ASN A O 1
ATOM 722 N N . GL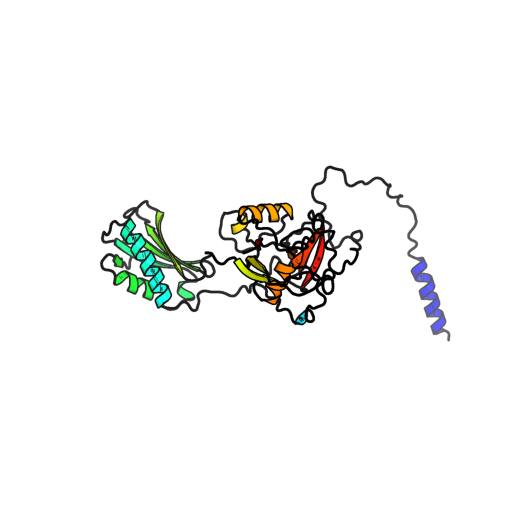N A 1 97 ? -11.715 10.680 25.773 1.00 84.31 97 GLN A N 1
ATOM 723 C CA . GLN A 1 97 ? -12.797 10.945 24.817 1.00 84.31 97 GLN A CA 1
ATOM 724 C C . GLN A 1 97 ? -14.181 10.741 25.452 1.00 84.31 97 GLN A C 1
ATOM 726 O O . GLN A 1 97 ? -15.061 11.588 25.289 1.00 84.31 97 GLN A O 1
ATOM 731 N N . ILE A 1 98 ? -14.358 9.663 26.224 1.00 87.00 98 ILE A N 1
ATOM 732 C CA . ILE A 1 98 ? -15.612 9.406 26.948 1.00 87.00 98 ILE A CA 1
ATOM 733 C C . ILE A 1 98 ? -15.885 10.527 27.953 1.00 87.00 98 ILE A C 1
ATOM 735 O O . ILE A 1 98 ? -16.997 11.038 27.976 1.00 87.00 98 ILE A O 1
ATOM 739 N N . ARG A 1 99 ? -14.888 10.964 28.739 1.00 87.31 99 ARG A N 1
ATOM 740 C CA . ARG A 1 99 ? -15.055 12.068 29.706 1.00 87.31 99 ARG A CA 1
ATOM 741 C C . ARG A 1 99 ? -15.562 13.353 29.060 1.00 87.31 99 ARG A C 1
ATOM 743 O O . ARG A 1 99 ? -16.442 14.004 29.614 1.00 87.31 99 ARG A O 1
ATOM 750 N N . ILE A 1 100 ? -15.018 13.705 27.894 1.00 83.38 100 ILE A N 1
ATOM 751 C CA . ILE A 1 100 ? -15.447 14.889 27.138 1.00 83.38 100 ILE A CA 1
ATOM 752 C C . ILE A 1 100 ? -16.917 14.752 26.733 1.00 83.38 100 ILE A C 1
ATOM 754 O O . ILE A 1 100 ? -17.675 15.709 26.862 1.00 83.38 100 ILE A O 1
ATOM 758 N N . LYS A 1 101 ? -17.323 13.568 26.262 1.00 83.19 101 LYS A N 1
ATOM 759 C CA . LYS A 1 101 ? -18.699 13.296 25.826 1.00 83.19 101 LYS A CA 1
ATOM 760 C C . LYS A 1 101 ? -19.696 13.212 26.978 1.00 83.19 101 LYS A C 1
ATOM 762 O O . LYS A 1 101 ? -20.790 13.737 26.852 1.00 83.19 101 LYS A O 1
ATOM 767 N N . ALA A 1 102 ? -19.299 12.615 28.094 1.00 85.06 102 ALA A N 1
ATOM 768 C CA . ALA A 1 102 ? -20.104 12.492 29.304 1.00 85.06 102 ALA A CA 1
ATOM 769 C C . ALA A 1 102 ? -20.077 13.749 30.190 1.00 85.06 102 ALA A C 1
ATOM 771 O O . ALA A 1 102 ? -20.557 13.709 31.319 1.00 85.06 102 ALA A O 1
ATOM 772 N N . GLU A 1 103 ? -19.459 14.843 29.730 1.00 85.75 103 GLU A N 1
ATOM 773 C CA . GLU A 1 103 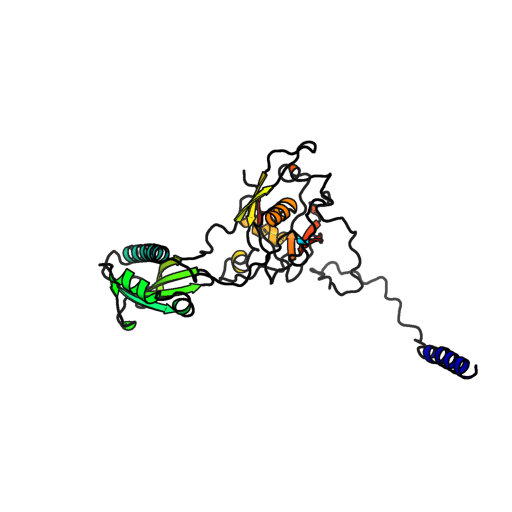? -19.319 16.098 30.480 1.00 85.75 103 GLU A CA 1
ATOM 774 C C . GLU A 1 103 ? -18.734 15.911 31.902 1.00 85.75 103 GLU A C 1
ATOM 776 O O . GLU A 1 103 ? -19.047 16.660 32.826 1.00 85.75 103 GLU A O 1
ATOM 781 N N . ASN A 1 104 ? -17.834 14.933 32.071 1.00 77.00 104 ASN A N 1
ATOM 782 C CA . ASN A 1 104 ? -17.223 14.514 33.346 1.00 77.00 104 ASN A CA 1
ATOM 783 C C . ASN A 1 104 ? -18.200 13.985 34.415 1.00 77.00 104 ASN A C 1
ATOM 785 O O . ASN A 1 104 ? -17.907 14.066 35.609 1.00 77.00 104 ASN A O 1
ATOM 789 N N . GLN A 1 105 ? -19.349 13.448 34.010 1.00 82.75 105 GLN A N 1
ATOM 790 C CA . GLN A 1 105 ? -20.241 12.714 34.909 1.00 82.75 105 GLN A CA 1
ATOM 791 C C . GLN A 1 105 ? -19.718 11.293 35.173 1.00 82.75 105 GLN A C 1
ATOM 793 O O . GLN A 1 105 ? -18.924 10.761 34.395 1.00 82.75 105 GLN A O 1
ATOM 798 N N . GLU A 1 106 ? -20.162 10.681 36.275 1.00 84.81 106 GLU A N 1
ATOM 799 C CA . GLU A 1 106 ? -19.909 9.259 36.530 1.00 84.81 106 GLU A CA 1
ATOM 800 C C . GLU A 1 106 ? -20.690 8.402 35.527 1.00 84.81 106 GLU A C 1
ATOM 802 O O . GLU A 1 106 ? -21.888 8.612 35.334 1.00 84.81 106 GLU A O 1
ATOM 807 N N . VAL A 1 107 ? -20.019 7.431 34.902 1.00 88.44 107 VAL A N 1
ATOM 808 C CA . VAL A 1 107 ? -20.612 6.568 33.870 1.00 88.44 107 VAL A CA 1
ATOM 809 C C . VAL A 1 107 ? -20.426 5.098 34.226 1.00 88.44 107 VAL A C 1
ATOM 811 O O . VAL A 1 107 ? -19.316 4.652 34.535 1.00 88.44 107 VAL A O 1
ATOM 814 N N . SER A 1 108 ? -21.496 4.313 34.147 1.00 90.94 108 SER A N 1
ATOM 815 C CA . SER A 1 108 ? -21.421 2.863 34.318 1.00 90.94 108 SER A CA 1
ATOM 816 C C . SER A 1 108 ? -21.012 2.192 33.011 1.00 90.94 108 SER A C 1
ATOM 818 O O . SER A 1 108 ? -21.618 2.429 31.969 1.00 90.94 108 SER A O 1
ATOM 820 N N . ILE A 1 109 ? -19.998 1.328 33.046 1.00 92.75 109 ILE A N 1
ATOM 821 C CA . ILE A 1 109 ? -19.454 0.701 31.835 1.00 92.75 109 ILE A CA 1
ATOM 822 C C . ILE A 1 109 ? -19.429 -0.823 31.935 1.00 92.75 109 ILE A C 1
ATOM 824 O O . ILE A 1 109 ? -19.094 -1.383 32.977 1.00 92.75 109 ILE A O 1
ATOM 828 N N . PHE A 1 110 ? -19.695 -1.504 30.825 1.00 93.69 110 PHE A N 1
ATOM 829 C CA . PHE A 1 110 ? -19.510 -2.946 30.681 1.00 93.69 110 PHE A CA 1
ATOM 830 C C . PHE A 1 110 ? -18.444 -3.246 29.625 1.00 93.69 110 PHE A C 1
ATOM 832 O O . PHE A 1 110 ? -18.527 -2.782 28.485 1.00 93.69 110 PHE A O 1
ATOM 839 N N . VAL A 1 111 ? -17.441 -4.057 29.975 1.00 93.56 111 VAL A N 1
ATOM 840 C CA . VAL A 1 111 ? -16.361 -4.437 29.052 1.00 93.56 111 VAL A CA 1
ATOM 841 C C . VAL A 1 111 ? -16.677 -5.768 28.379 1.00 93.56 111 VAL A C 1
ATOM 843 O O . VAL A 1 111 ? -16.720 -6.835 28.996 1.00 93.56 111 VAL A O 1
ATOM 846 N N . LYS A 1 112 ? -16.809 -5.728 27.055 1.00 92.75 112 LYS A N 1
ATOM 847 C CA . LYS A 1 112 ? -17.063 -6.893 26.214 1.00 92.75 112 LYS A CA 1
ATOM 848 C C . LYS A 1 112 ? -15.888 -7.153 25.293 1.00 92.75 112 LYS A C 1
ATOM 850 O O . LYS A 1 112 ? -15.686 -6.457 24.306 1.00 92.75 112 LYS A O 1
ATOM 855 N N . CYS A 1 113 ? -15.153 -8.223 25.556 1.00 89.50 113 CYS A N 1
ATOM 856 C CA . CYS A 1 113 ? -14.129 -8.693 24.637 1.00 89.50 113 CYS A CA 1
ATOM 857 C C . CYS A 1 113 ? -14.719 -9.724 23.657 1.00 89.50 113 CYS A C 1
ATOM 859 O O . CYS A 1 113 ? -15.409 -10.657 24.073 1.00 89.50 113 CYS A O 1
ATOM 861 N N . VAL A 1 114 ? -14.442 -9.580 22.355 1.00 83.69 114 VAL A N 1
ATOM 862 C CA . VAL A 1 114 ? -15.059 -10.396 21.297 1.00 83.69 114 VAL A CA 1
ATOM 863 C C . VAL A 1 114 ? -14.040 -11.224 20.503 1.00 83.69 114 VAL A C 1
ATOM 865 O O . VAL A 1 114 ? -13.003 -10.747 20.037 1.00 83.69 114 VAL A O 1
ATOM 868 N N . GLY A 1 115 ? -14.402 -12.484 20.245 1.00 77.94 115 GLY A N 1
ATOM 869 C CA . GLY A 1 115 ? -13.864 -13.267 19.132 1.00 77.94 115 GLY A CA 1
ATOM 870 C C . GLY A 1 115 ? -12.400 -13.680 19.283 1.00 77.94 115 GLY A C 1
ATOM 871 O O . GLY A 1 115 ? -12.064 -14.509 20.133 1.00 77.94 115 GLY A O 1
ATOM 872 N N . LYS A 1 116 ? -11.552 -13.198 18.366 1.00 69.12 116 LYS A N 1
ATOM 873 C CA . LYS A 1 116 ? -10.112 -13.496 18.348 1.00 69.12 116 LYS A CA 1
ATOM 874 C C . LYS A 1 116 ? -9.335 -12.647 19.358 1.00 69.12 116 LYS A C 1
ATOM 876 O O . LYS A 1 116 ? -8.351 -13.146 19.882 1.00 69.12 116 LYS A O 1
ATOM 881 N N . ALA A 1 117 ? -9.799 -11.442 19.705 1.00 72.81 117 ALA A N 1
ATOM 882 C CA . ALA A 1 117 ? -9.087 -10.537 20.617 1.00 72.81 117 ALA A CA 1
ATOM 883 C C . ALA A 1 117 ? -8.774 -11.190 21.971 1.00 72.81 117 ALA A C 1
ATOM 885 O O . ALA A 1 117 ? -7.627 -11.214 22.403 1.00 72.81 117 ALA A O 1
ATOM 886 N N . CYS A 1 118 ? -9.773 -11.833 22.579 1.00 76.38 118 CYS A N 1
ATOM 887 C CA . CYS A 1 118 ? -9.645 -12.450 23.907 1.00 76.38 118 CYS A CA 1
ATOM 888 C C . CYS A 1 118 ? -8.884 -13.775 23.897 1.00 76.38 118 CYS A C 1
ATOM 890 O O . CYS A 1 118 ? -8.490 -14.269 24.947 1.00 76.38 118 CYS A O 1
ATOM 892 N N . ARG A 1 119 ? -8.748 -14.393 22.718 1.00 72.50 119 ARG A N 1
ATOM 893 C CA . ARG A 1 119 ? -8.011 -15.649 22.540 1.00 72.50 119 ARG A CA 1
ATOM 894 C C . ARG A 1 119 ? -6.552 -15.397 22.179 1.00 72.50 119 ARG A C 1
ATOM 896 O O . ARG A 1 119 ? -5.698 -16.179 22.573 1.00 72.50 119 ARG A O 1
ATOM 903 N N . SER A 1 120 ? -6.287 -14.336 21.420 1.00 65.88 120 SER A N 1
ATOM 904 C CA . SER A 1 120 ? -4.966 -14.005 20.889 1.00 65.88 120 SER A CA 1
ATOM 905 C C . SER A 1 120 ? -4.092 -13.230 21.873 1.00 65.88 120 SER A C 1
ATOM 907 O O . SER A 1 120 ? -2.883 -13.424 21.841 1.00 65.88 120 SER A O 1
ATOM 909 N N . ILE A 1 121 ? -4.670 -12.402 22.752 1.00 73.75 121 ILE A N 1
ATOM 910 C CA . ILE A 1 121 ? -3.925 -11.698 23.806 1.00 73.75 121 ILE A CA 1
ATOM 911 C C . ILE A 1 121 ? -4.418 -12.180 25.167 1.00 73.75 121 ILE A C 1
ATOM 913 O O . ILE A 1 121 ? -5.587 -12.010 25.526 1.00 73.75 121 ILE A O 1
ATOM 917 N N . LYS A 1 122 ? -3.516 -12.794 25.934 1.00 77.31 122 LYS A N 1
ATOM 918 C CA . LYS A 1 122 ? -3.824 -13.307 27.270 1.00 77.31 122 LYS A CA 1
ATOM 919 C C . LYS A 1 122 ? -4.163 -12.147 28.214 1.00 77.31 122 LYS A C 1
ATOM 921 O O . LYS A 1 122 ? -3.484 -11.130 28.205 1.00 77.31 122 LYS A O 1
ATOM 926 N N . ASN A 1 123 ? -5.197 -12.323 29.038 1.00 83.69 123 ASN A N 1
ATOM 927 C CA . ASN A 1 123 ? -5.655 -11.369 30.060 1.00 83.69 123 ASN A CA 1
ATOM 928 C C . ASN A 1 123 ? -6.114 -9.991 29.539 1.00 83.69 123 ASN A C 1
ATOM 930 O O . ASN A 1 123 ? -6.404 -9.117 30.342 1.00 83.69 123 ASN A O 1
ATOM 934 N N . LEU A 1 124 ? -6.275 -9.795 28.225 1.00 86.44 124 LEU A N 1
ATOM 935 C CA . LEU A 1 124 ? -6.646 -8.497 27.641 1.00 86.44 124 LEU A CA 1
ATOM 936 C C . LEU A 1 124 ? -7.926 -7.885 28.235 1.00 86.44 124 LEU A C 1
ATOM 938 O O . LEU A 1 124 ? -7.992 -6.682 28.492 1.00 86.44 124 LEU A O 1
ATOM 942 N N . LYS A 1 125 ? -8.947 -8.723 28.450 1.00 89.81 125 LYS A N 1
ATOM 943 C CA . LYS A 1 125 ? -10.208 -8.296 29.060 1.00 89.81 125 LYS A CA 1
ATOM 944 C C . LYS A 1 125 ? -9.978 -7.802 30.494 1.00 89.81 125 LYS A C 1
ATOM 946 O O . LYS A 1 125 ? -10.353 -6.681 30.804 1.00 89.81 125 LYS A O 1
ATOM 951 N N . GLU A 1 126 ? -9.295 -8.606 31.306 1.00 88.94 126 GLU A N 1
ATOM 952 C CA . GLU A 1 126 ? -8.977 -8.299 32.706 1.00 88.94 126 GLU A CA 1
ATOM 953 C C . GLU A 1 126 ? -8.106 -7.039 32.827 1.00 88.94 126 GLU A C 1
ATOM 955 O O . GLU A 1 126 ? -8.364 -6.183 33.666 1.00 88.94 126 GLU A O 1
ATOM 960 N N . THR A 1 127 ? -7.106 -6.869 31.956 1.00 88.25 127 THR A N 1
ATOM 961 C CA . THR A 1 127 ? -6.282 -5.652 31.900 1.00 88.25 127 THR A CA 1
ATOM 962 C C . THR A 1 127 ? -7.132 -4.413 31.625 1.00 88.25 127 THR A C 1
ATOM 964 O O . THR A 1 127 ? -6.955 -3.396 32.289 1.00 88.25 127 THR A O 1
ATOM 967 N N . THR A 1 128 ? -8.081 -4.508 30.691 1.00 90.94 128 THR A N 1
ATOM 968 C CA . THR A 1 128 ? -8.972 -3.390 30.350 1.00 90.94 128 THR A CA 1
ATOM 969 C C . THR A 1 128 ? -9.939 -3.069 31.489 1.00 90.94 128 THR A C 1
ATOM 971 O O . THR A 1 128 ? -10.101 -1.905 31.845 1.00 90.94 128 THR A O 1
ATOM 974 N N . GLU A 1 129 ? -10.548 -4.093 32.091 1.00 92.25 129 GLU A N 1
ATOM 975 C CA . GLU A 1 129 ? -11.439 -3.958 33.251 1.00 92.25 129 GLU A CA 1
ATOM 976 C C . GLU A 1 129 ? -10.719 -3.299 34.435 1.00 92.25 129 GLU A C 1
ATOM 978 O O . GLU A 1 129 ? -11.211 -2.314 34.981 1.00 92.25 129 GLU A O 1
ATOM 983 N N . ASN A 1 130 ? -9.521 -3.779 34.780 1.00 90.75 130 ASN A N 1
ATOM 984 C CA . ASN A 1 130 ? -8.721 -3.226 35.871 1.00 90.75 130 ASN A CA 1
ATOM 985 C C . ASN A 1 130 ? -8.298 -1.777 35.606 1.00 90.75 130 ASN A C 1
ATOM 987 O O . ASN A 1 130 ? -8.298 -0.960 36.524 1.00 90.75 130 ASN A O 1
ATOM 991 N N . PHE A 1 131 ? -7.926 -1.443 34.368 1.00 91.56 131 PHE A N 1
ATOM 992 C CA . PHE A 1 131 ? -7.534 -0.079 34.019 1.00 91.56 131 PHE A CA 1
ATOM 993 C C . PHE A 1 131 ? -8.710 0.890 34.175 1.00 91.56 131 PHE A C 1
ATOM 995 O O . PHE A 1 131 ? -8.601 1.894 34.878 1.00 91.56 131 PHE A O 1
ATOM 1002 N N . LEU A 1 132 ? -9.850 0.568 33.558 1.00 89.94 132 LEU A N 1
ATOM 1003 C CA . LEU A 1 132 ? -11.020 1.443 33.568 1.00 89.94 132 LEU A CA 1
ATOM 1004 C C . LEU A 1 132 ? -11.660 1.524 34.962 1.00 89.94 132 LEU A C 1
ATOM 1006 O O . LEU A 1 132 ? -12.056 2.609 35.373 1.00 89.94 132 LEU A O 1
ATOM 1010 N N . GLY A 1 133 ? -11.698 0.418 35.713 1.00 87.44 133 GLY A N 1
ATOM 1011 C CA . GLY A 1 133 ? -12.257 0.370 37.069 1.00 87.44 133 GLY A CA 1
ATOM 1012 C C . GLY A 1 133 ? -11.431 1.103 38.133 1.00 87.44 133 GLY A C 1
ATOM 1013 O O . GLY A 1 133 ? -11.953 1.420 39.196 1.00 87.44 133 GLY A O 1
ATOM 1014 N N . ASN A 1 134 ? -10.158 1.409 37.860 1.00 88.81 134 ASN A N 1
ATOM 1015 C CA . ASN A 1 134 ? -9.337 2.261 38.728 1.00 88.81 134 ASN A CA 1
ATOM 1016 C C . ASN A 1 134 ? -9.555 3.766 38.472 1.00 88.81 134 ASN A C 1
ATOM 1018 O O . ASN A 1 134 ? -9.008 4.600 39.200 1.00 88.81 134 ASN A O 1
ATOM 1022 N N . SER A 1 135 ? -10.331 4.133 37.447 1.00 85.88 135 SER A N 1
ATOM 1023 C CA . SER A 1 135 ? -10.721 5.519 37.195 1.00 85.88 135 SER A CA 1
ATOM 1024 C C . SER A 1 135 ? -11.871 5.930 38.107 1.00 85.88 135 SER A C 1
ATOM 1026 O O . SER A 1 135 ? -12.836 5.194 38.265 1.00 85.88 135 SER A O 1
ATOM 1028 N N . ARG A 1 136 ? -11.801 7.142 38.669 1.00 83.56 136 ARG A N 1
ATOM 1029 C CA . ARG A 1 136 ? -12.847 7.668 39.563 1.00 83.56 136 ARG A CA 1
ATOM 1030 C C . ARG A 1 136 ? -14.187 7.905 38.872 1.00 83.56 136 ARG A C 1
ATOM 1032 O O . ARG A 1 136 ? -15.204 7.875 39.543 1.00 83.56 136 ARG A O 1
ATOM 1039 N N . ASP A 1 137 ? -14.168 8.138 37.564 1.00 78.88 137 ASP A N 1
ATOM 1040 C CA . ASP A 1 137 ? -15.356 8.560 36.817 1.00 78.88 137 ASP A CA 1
ATOM 1041 C C . ASP A 1 137 ? -16.119 7.378 36.203 1.00 78.88 137 ASP A C 1
ATOM 1043 O O . ASP A 1 137 ? -17.171 7.581 35.604 1.00 78.88 137 ASP A O 1
ATOM 1047 N N . PHE A 1 138 ? -15.601 6.147 36.322 1.00 85.94 138 PHE A N 1
ATOM 1048 C CA . PHE A 1 138 ? -16.242 4.950 35.776 1.00 85.94 138 PHE A CA 1
ATOM 1049 C C . PHE A 1 138 ? -16.618 3.953 36.860 1.00 85.94 138 PHE A C 1
ATOM 1051 O O . PHE A 1 138 ? -15.814 3.608 37.724 1.00 85.94 138 PHE A O 1
ATOM 1058 N N . ASN A 1 139 ? -17.828 3.417 36.741 1.00 88.88 139 ASN A N 1
ATOM 1059 C CA . ASN A 1 139 ? -18.292 2.305 37.552 1.00 88.88 139 ASN A CA 1
ATOM 1060 C C . ASN A 1 139 ? -18.359 1.038 36.693 1.00 88.88 139 ASN A C 1
ATOM 1062 O O . ASN A 1 139 ? -19.207 0.915 35.806 1.00 88.88 139 ASN A O 1
ATOM 1066 N N . LEU A 1 140 ? -17.437 0.102 36.919 1.00 90.00 140 LEU A N 1
ATOM 1067 C CA . LEU A 1 140 ? -17.381 -1.132 36.141 1.00 90.00 140 LEU A CA 1
ATOM 1068 C C . LEU A 1 140 ? -18.529 -2.069 36.539 1.00 90.00 140 LEU A C 1
ATOM 1070 O O . LEU A 1 140 ? -18.609 -2.528 37.678 1.00 90.00 140 LEU A O 1
ATOM 1074 N N . GLN A 1 141 ? -19.378 -2.404 35.574 1.00 92.19 141 GLN A N 1
ATOM 1075 C CA . GLN A 1 141 ? -20.503 -3.310 35.752 1.00 92.19 141 GLN A CA 1
ATOM 1076 C C . GLN A 1 141 ? -20.160 -4.725 35.294 1.00 92.19 141 GLN A C 1
ATOM 1078 O O . GLN A 1 141 ? -19.491 -4.941 34.284 1.00 92.19 141 GLN A O 1
ATOM 1083 N N . SER A 1 142 ? -20.665 -5.707 36.041 1.00 85.88 142 SER A N 1
ATOM 1084 C CA . SER A 1 142 ? -20.596 -7.127 35.663 1.00 85.88 142 SER A CA 1
ATOM 1085 C C . SER A 1 142 ? -21.780 -7.572 34.802 1.00 85.88 142 SER A C 1
ATOM 1087 O O . SER A 1 142 ? -21.692 -8.609 34.146 1.00 85.88 142 SER A O 1
ATOM 1089 N N . ASP A 1 143 ? -22.873 -6.807 34.813 1.00 87.94 143 ASP A N 1
ATOM 1090 C CA . ASP A 1 143 ? -24.072 -7.056 34.016 1.00 87.94 143 ASP A CA 1
ATOM 1091 C C . ASP A 1 143 ? -24.166 -6.024 32.884 1.00 87.94 143 ASP A C 1
ATOM 1093 O O . ASP A 1 143 ? -24.078 -4.821 33.127 1.00 87.94 143 ASP A O 1
ATOM 1097 N N . GLU A 1 144 ? -24.343 -6.511 31.653 1.00 87.88 144 GLU A N 1
ATOM 1098 C CA . GLU A 1 144 ? -24.466 -5.688 30.443 1.00 87.88 144 GLU A CA 1
ATOM 1099 C C . GLU A 1 144 ? -25.720 -4.799 30.505 1.00 87.88 144 GLU A C 1
ATOM 1101 O O . GLU A 1 144 ? -25.704 -3.710 29.947 1.00 87.88 144 GLU A O 1
ATOM 1106 N N . SER A 1 145 ? -26.786 -5.207 31.209 1.00 86.38 145 SER A N 1
ATOM 1107 C CA . SER A 1 145 ? -28.024 -4.411 31.299 1.00 86.38 145 SER A CA 1
ATOM 1108 C C . SER A 1 145 ? -27.986 -3.284 32.333 1.00 86.38 145 SER A C 1
ATOM 1110 O O . SER A 1 145 ? -28.972 -2.569 32.483 1.00 86.38 145 SER A O 1
ATOM 1112 N N . LEU A 1 146 ? -26.916 -3.190 33.128 1.00 87.62 146 LEU A N 1
ATOM 1113 C CA . LEU A 1 146 ? -26.758 -2.166 34.169 1.00 87.62 146 LEU A CA 1
ATOM 1114 C C . LEU A 1 146 ? -25.750 -1.080 33.773 1.00 87.62 146 LEU A C 1
ATOM 1116 O O . LEU A 1 146 ? -25.470 -0.188 34.570 1.00 87.62 146 LEU A O 1
ATOM 1120 N N . SER A 1 147 ? -25.155 -1.184 32.585 1.00 90.44 147 SER A N 1
ATOM 1121 C CA . SER A 1 147 ? -24.155 -0.240 32.096 1.00 90.44 147 SER A CA 1
ATOM 1122 C C . SER A 1 147 ? -24.761 0.792 31.162 1.00 90.44 147 SER A C 1
ATOM 1124 O O . SER A 1 147 ? -25.454 0.415 30.226 1.00 90.44 147 SER A O 1
ATOM 1126 N N . ASP A 1 148 ? -24.382 2.054 31.341 1.00 90.62 148 ASP A N 1
ATOM 1127 C CA . ASP A 1 148 ? -24.692 3.132 30.402 1.00 90.62 148 ASP A CA 1
ATOM 1128 C C . ASP A 1 148 ? -23.921 2.946 29.087 1.00 90.62 148 ASP A C 1
ATOM 1130 O O . ASP A 1 148 ? -24.450 3.168 28.002 1.00 90.62 148 ASP A O 1
ATOM 1134 N N . LEU A 1 149 ? -22.658 2.504 29.176 1.00 91.88 149 LEU A N 1
ATOM 1135 C CA . LEU A 1 149 ? -21.791 2.289 28.020 1.00 91.88 149 LEU A CA 1
ATOM 1136 C C . LEU A 1 149 ? -21.269 0.868 27.923 1.00 91.88 149 LEU A C 1
ATOM 1138 O O . LEU A 1 149 ? -20.889 0.221 28.900 1.00 91.88 149 LEU A O 1
ATOM 1142 N N . LYS A 1 150 ? -21.083 0.437 26.684 1.00 93.25 150 LYS A N 1
ATOM 1143 C CA . LYS A 1 150 ? -20.480 -0.842 26.351 1.00 93.25 150 LYS A CA 1
ATOM 1144 C C . LYS A 1 150 ? -19.151 -0.645 25.654 1.00 93.25 150 LYS A C 1
ATOM 1146 O O . LYS A 1 150 ? -19.094 -0.229 24.497 1.00 93.25 150 LYS A O 1
ATOM 1151 N N . VAL A 1 151 ? -18.079 -1.015 26.340 1.00 92.94 151 VAL A N 1
ATOM 1152 C CA . VAL A 1 151 ? -16.723 -1.003 25.792 1.00 92.94 151 VAL A CA 1
ATOM 1153 C C . VAL A 1 151 ? -16.471 -2.325 25.074 1.00 92.94 151 VAL A C 1
ATOM 1155 O O . VAL A 1 151 ? -16.222 -3.358 25.700 1.00 92.94 151 VAL A O 1
ATOM 1158 N N . LYS A 1 152 ? -16.554 -2.321 23.744 1.00 92.38 152 LYS A N 1
ATOM 1159 C CA . LYS A 1 152 ? -16.247 -3.478 22.898 1.00 92.38 152 LYS A CA 1
ATOM 1160 C C . LYS A 1 152 ? -14.756 -3.502 22.564 1.00 92.38 152 LYS A C 1
ATOM 1162 O O . LYS A 1 152 ? -14.227 -2.561 21.984 1.00 92.38 152 LYS A O 1
ATOM 1167 N N . ILE A 1 153 ? -14.103 -4.616 22.884 1.00 90.88 153 ILE A N 1
ATOM 1168 C CA . ILE A 1 153 ? -12.724 -4.922 22.494 1.00 90.88 153 ILE A CA 1
ATOM 1169 C C . ILE A 1 153 ? -12.769 -5.951 21.372 1.00 90.88 153 ILE A C 1
ATOM 1171 O O . ILE A 1 153 ? -13.266 -7.071 21.558 1.00 90.88 153 ILE A O 1
ATOM 1175 N N . ARG A 1 154 ? -12.241 -5.601 20.202 1.00 85.00 154 ARG A N 1
ATOM 1176 C CA . ARG A 1 154 ? -12.235 -6.483 19.029 1.00 85.00 154 ARG A CA 1
ATOM 1177 C C . ARG A 1 154 ? -10.914 -6.406 18.277 1.00 85.00 154 ARG A C 1
ATOM 1179 O O . ARG A 1 154 ? -10.212 -5.408 18.336 1.00 85.00 154 ARG A O 1
ATOM 1186 N N . LEU A 1 155 ? -10.601 -7.472 17.546 1.00 75.31 155 LEU A N 1
ATOM 1187 C CA . LEU A 1 155 ? -9.520 -7.469 16.563 1.00 75.31 155 LEU A CA 1
ATOM 1188 C C . LEU A 1 155 ? -10.103 -7.211 15.176 1.00 75.31 155 LEU A C 1
ATOM 1190 O O . LEU A 1 155 ? -11.016 -7.926 14.757 1.00 75.31 155 LEU A O 1
ATOM 1194 N N . ASP A 1 156 ? -9.535 -6.241 14.471 1.00 64.12 156 ASP A N 1
ATOM 1195 C CA . ASP A 1 156 ? -9.803 -5.906 13.076 1.00 64.12 156 ASP A CA 1
ATOM 1196 C C . ASP A 1 156 ? -8.517 -6.073 12.245 1.00 64.12 156 ASP A C 1
ATOM 1198 O O . ASP A 1 156 ? -7.651 -5.201 12.140 1.00 64.12 156 ASP A O 1
ATOM 1202 N N . GLY A 1 157 ? -8.316 -7.286 11.729 1.00 64.75 157 GLY A N 1
ATOM 1203 C CA . GLY A 1 157 ? -7.048 -7.713 11.132 1.00 64.75 157 GLY A CA 1
ATOM 1204 C C . GLY A 1 157 ? -5.874 -7.670 12.120 1.00 64.75 157 GLY A C 1
ATOM 1205 O O . GLY A 1 157 ? -5.814 -8.510 13.013 1.00 64.75 157 GLY A O 1
ATOM 1206 N N . GLU A 1 158 ? -4.941 -6.726 11.940 1.00 67.44 158 GLU A N 1
ATOM 1207 C CA . GLU A 1 158 ? -3.794 -6.483 12.840 1.00 67.44 158 GLU A CA 1
ATOM 1208 C C . GLU A 1 158 ? -3.961 -5.197 13.663 1.00 67.44 158 GLU A C 1
ATOM 1210 O O . GLU A 1 158 ? -2.975 -4.640 14.144 1.00 67.44 158 GLU A O 1
ATOM 1215 N N . GLN A 1 159 ? -5.211 -4.758 13.847 1.00 68.56 159 GLN A N 1
ATOM 1216 C CA . GLN A 1 159 ? -5.594 -3.653 14.722 1.00 68.56 159 GLN A CA 1
ATOM 1217 C C . GLN A 1 159 ? -6.473 -4.156 15.883 1.00 68.56 159 GLN A C 1
ATOM 1219 O O . GLN A 1 159 ? -7.393 -4.952 15.690 1.00 68.56 159 GLN A O 1
ATOM 1224 N N . LEU A 1 160 ? -6.168 -3.729 17.103 1.00 79.62 160 LEU A N 1
ATOM 1225 C CA . LEU A 1 160 ? -6.890 -4.002 18.332 1.00 79.62 160 LEU A CA 1
ATOM 1226 C C . LEU A 1 160 ? -7.685 -2.753 18.623 1.00 79.62 160 LEU A C 1
ATOM 1228 O O . LEU A 1 160 ? -7.104 -1.713 18.900 1.00 79.62 160 LEU A O 1
ATOM 1232 N N . ILE A 1 161 ? -8.998 -2.845 18.525 1.00 82.62 161 ILE A N 1
ATOM 1233 C CA . ILE A 1 161 ? -9.870 -1.685 18.605 1.00 82.62 161 ILE A CA 1
ATOM 1234 C C . ILE A 1 161 ? -10.658 -1.760 19.907 1.00 82.62 161 ILE A C 1
ATOM 1236 O O . ILE A 1 161 ? -11.285 -2.783 20.207 1.00 82.62 161 ILE A O 1
ATOM 1240 N N . PHE A 1 162 ? -10.631 -0.654 20.641 1.00 89.44 162 PHE A N 1
ATOM 1241 C CA . PHE A 1 162 ? -11.455 -0.373 21.804 1.00 89.44 162 PHE A CA 1
ATOM 1242 C C . PHE A 1 162 ? -12.512 0.654 21.393 1.00 89.44 162 PHE A C 1
ATOM 1244 O O . PHE A 1 162 ? -12.177 1.748 20.942 1.00 89.44 162 PHE A O 1
ATOM 1251 N N . GLU A 1 163 ? -13.788 0.303 21.512 1.00 90.44 163 GLU A N 1
ATOM 1252 C CA . GLU A 1 163 ? -14.917 1.163 21.135 1.00 90.44 163 GLU A CA 1
ATOM 1253 C C . GLU A 1 163 ? -15.895 1.269 22.293 1.00 90.44 163 GLU A C 1
ATOM 1255 O O . GLU A 1 163 ? -16.364 0.244 22.781 1.00 90.44 163 GLU A O 1
ATOM 1260 N N . ALA A 1 164 ? -16.239 2.486 22.699 1.00 91.88 164 ALA A N 1
ATOM 1261 C CA . ALA A 1 164 ? -17.317 2.733 23.646 1.00 91.88 164 ALA A CA 1
ATOM 1262 C C . ALA A 1 164 ? -18.599 3.077 22.883 1.00 91.88 164 ALA A C 1
ATOM 1264 O O . ALA A 1 164 ? -18.630 4.034 22.106 1.00 91.88 164 ALA A O 1
ATOM 1265 N N . LEU A 1 165 ? -19.635 2.272 23.096 1.00 89.88 165 LEU A N 1
ATOM 1266 C CA . LEU A 1 165 ? -20.954 2.429 22.495 1.00 89.88 165 LEU A CA 1
ATOM 1267 C C . LEU A 1 165 ? -21.966 2.798 23.567 1.00 89.88 165 LEU A C 1
ATOM 1269 O O . LEU A 1 165 ? -22.005 2.144 24.608 1.00 89.88 165 LEU A O 1
ATOM 1273 N N . ASP A 1 166 ? -22.799 3.782 23.271 1.00 89.44 166 ASP A N 1
ATOM 1274 C CA . ASP A 1 166 ? -23.988 4.080 24.061 1.00 89.44 166 ASP A CA 1
ATOM 1275 C C . ASP A 1 166 ? -25.169 3.315 23.462 1.00 89.44 166 ASP A C 1
ATOM 1277 O O . ASP A 1 166 ? -25.634 3.661 22.381 1.00 89.44 166 ASP A O 1
ATOM 1281 N N . GLU A 1 167 ? -25.599 2.212 24.081 1.00 79.38 167 GLU A N 1
ATOM 1282 C CA . GLU A 1 167 ? -26.709 1.395 23.552 1.00 79.38 167 GLU A CA 1
ATOM 1283 C C . GLU A 1 167 ? -28.081 1.880 24.066 1.00 79.38 167 GLU A C 1
ATOM 1285 O O . GLU A 1 167 ? -29.077 1.688 23.365 1.00 79.38 167 GLU A O 1
ATOM 1290 N N . ASP A 1 168 ? -28.119 2.600 25.193 1.00 80.75 168 ASP A N 1
ATOM 1291 C CA . ASP A 1 168 ? -29.358 3.006 25.871 1.00 80.75 168 ASP A CA 1
ATOM 1292 C C . ASP A 1 168 ? -29.674 4.510 25.725 1.00 80.75 168 ASP A C 1
ATOM 1294 O O . ASP A 1 168 ? -30.794 4.941 26.010 1.00 80.75 168 ASP A O 1
ATOM 1298 N N . GLY A 1 169 ? -28.731 5.303 25.201 1.00 79.81 169 GLY A N 1
ATOM 1299 C CA . GLY A 1 169 ? -28.887 6.738 24.936 1.00 79.81 169 GLY A CA 1
ATOM 1300 C C . GLY A 1 169 ? -28.681 7.621 26.168 1.00 79.81 169 GLY A C 1
ATOM 1301 O O . GLY A 1 169 ? -29.258 8.707 26.247 1.00 79.81 169 GLY A O 1
ATOM 1302 N N . THR A 1 170 ? -27.917 7.147 27.153 1.00 82.56 170 THR A N 1
ATOM 1303 C CA . THR A 1 170 ? -27.711 7.846 28.432 1.00 82.56 170 THR A CA 1
ATOM 1304 C C . THR A 1 170 ? -26.650 8.945 28.334 1.00 82.56 170 THR A C 1
ATOM 1306 O O . THR A 1 170 ? -26.736 9.952 29.035 1.00 82.56 170 THR A O 1
ATOM 1309 N N . VAL A 1 171 ? -25.646 8.775 27.470 1.00 81.38 171 VAL A N 1
ATOM 1310 C CA . VAL A 1 171 ? -24.464 9.656 27.359 1.00 81.38 171 VAL A CA 1
ATOM 1311 C C . VAL A 1 171 ? -24.408 10.358 25.986 1.00 81.38 171 VAL A C 1
ATOM 1313 O O . VAL A 1 171 ? -23.666 11.320 25.792 1.00 81.38 171 VAL A O 1
ATOM 1316 N N . GLY A 1 172 ? -25.219 9.915 25.027 1.00 80.44 172 GLY A N 1
ATOM 1317 C CA . GLY A 1 172 ? -25.361 10.436 23.672 1.00 80.44 172 GLY A CA 1
ATOM 1318 C C . GLY A 1 172 ? -26.595 9.851 22.980 1.00 80.44 172 GLY A C 1
ATOM 1319 O O . GLY A 1 172 ? -27.634 9.640 23.604 1.00 80.44 172 GLY A O 1
ATOM 1320 N N . ASN A 1 173 ? -26.522 9.615 21.667 1.00 79.31 173 ASN A N 1
ATOM 1321 C CA . ASN A 1 173 ? -27.624 8.959 20.960 1.00 79.31 173 ASN A CA 1
ATOM 1322 C C . ASN A 1 173 ? -27.522 7.435 21.090 1.00 79.31 173 ASN A C 1
ATOM 1324 O O . ASN A 1 173 ? -26.443 6.866 20.935 1.00 79.31 173 ASN A O 1
ATOM 1328 N N . ALA A 1 174 ? -28.658 6.759 21.281 1.00 80.75 174 ALA A N 1
ATOM 1329 C CA . ALA A 1 174 ? -28.695 5.300 21.295 1.00 80.75 174 ALA A CA 1
ATOM 1330 C C . ALA A 1 174 ? -28.112 4.716 19.990 1.00 80.75 174 ALA A C 1
ATOM 1332 O O . ALA A 1 174 ? -28.530 5.061 18.881 1.00 80.75 174 ALA A O 1
ATOM 1333 N N . GLY A 1 175 ? -27.136 3.824 20.132 1.00 72.19 175 GLY A N 1
ATOM 1334 C CA . GLY A 1 175 ? -26.346 3.234 19.054 1.00 72.19 175 GLY A CA 1
ATOM 1335 C C . GLY A 1 175 ? -25.118 4.044 18.613 1.00 72.19 175 GLY A C 1
ATOM 1336 O O . GLY A 1 175 ? -24.446 3.624 17.667 1.00 72.19 175 GLY A O 1
ATOM 1337 N N . GLU A 1 176 ? -24.801 5.177 19.248 1.00 79.44 176 GLU A N 1
ATOM 1338 C CA . GLU A 1 176 ? -23.652 6.024 18.899 1.00 79.44 176 GLU A CA 1
ATOM 1339 C C . GLU A 1 176 ? -22.322 5.446 19.414 1.00 79.44 176 GLU A C 1
ATOM 1341 O O . GLU A 1 176 ? -22.217 4.927 20.527 1.00 79.44 176 GLU A O 1
ATOM 1346 N N . ILE A 1 177 ? -21.269 5.569 18.598 1.00 83.75 177 ILE A N 1
ATOM 1347 C CA . ILE A 1 177 ? -19.885 5.335 19.026 1.00 83.75 177 ILE A CA 1
ATOM 1348 C C . ILE A 1 177 ? -19.371 6.629 19.655 1.00 83.75 177 ILE A C 1
ATOM 1350 O O . ILE A 1 177 ? -19.076 7.586 18.941 1.00 83.75 177 ILE A O 1
ATOM 1354 N N . LEU A 1 178 ? -19.236 6.652 20.978 1.00 83.44 178 LEU A N 1
ATOM 1355 C CA . LEU A 1 178 ? -18.803 7.845 21.710 1.00 83.44 178 LEU A CA 1
ATOM 1356 C C . LEU A 1 178 ? -17.292 8.047 21.689 1.00 83.44 178 LEU A C 1
ATOM 1358 O O . LEU A 1 178 ? -16.815 9.180 21.686 1.00 83.44 178 LEU A O 1
ATOM 1362 N N . ALA A 1 179 ? -16.546 6.947 21.706 1.00 81.06 179 ALA A N 1
ATOM 1363 C CA . ALA A 1 179 ? -15.095 6.970 21.735 1.00 81.06 179 ALA A CA 1
ATOM 1364 C C . ALA A 1 179 ? -14.521 5.734 21.052 1.00 81.06 179 ALA A C 1
ATOM 1366 O O . ALA A 1 179 ? -15.073 4.631 21.148 1.00 81.06 179 ALA A O 1
ATOM 1367 N N . ARG A 1 180 ? -13.379 5.918 20.391 1.00 81.00 180 ARG A N 1
ATOM 1368 C CA . ARG A 1 180 ? -12.613 4.837 19.773 1.00 81.00 180 ARG A CA 1
ATOM 1369 C C . ARG A 1 180 ? -11.123 5.072 20.003 1.00 81.00 180 ARG A C 1
ATOM 1371 O O . ARG A 1 180 ? -10.630 6.181 19.810 1.00 81.00 180 ARG A O 1
ATOM 1378 N N . ALA A 1 181 ? -10.417 4.016 20.381 1.00 77.50 181 ALA A N 1
ATOM 1379 C CA . ALA A 1 181 ? -8.960 3.964 20.427 1.00 77.50 181 ALA A CA 1
ATOM 1380 C C . ALA A 1 181 ? -8.477 2.648 19.812 1.00 77.50 181 ALA A C 1
ATOM 1382 O O . ALA A 1 181 ? -9.217 1.656 19.797 1.00 77.50 181 ALA A O 1
ATOM 1383 N N . SER A 1 182 ? -7.255 2.624 19.292 1.00 75.06 182 SER A N 1
ATOM 1384 C CA . SER A 1 182 ? -6.742 1.470 18.559 1.00 75.06 182 SER A CA 1
ATOM 1385 C C . SER A 1 182 ? -5.254 1.247 18.784 1.00 75.06 182 SER A C 1
ATOM 1387 O O . SER A 1 182 ? -4.471 2.184 18.823 1.00 75.06 182 SER A O 1
ATOM 1389 N N . LEU A 1 183 ? -4.868 -0.020 18.936 1.00 65.69 183 LEU A N 1
ATOM 1390 C CA . LEU A 1 183 ? -3.487 -0.466 19.089 1.00 65.69 183 LEU A CA 1
ATOM 1391 C C . LEU A 1 183 ? -3.114 -1.469 17.997 1.00 65.69 183 LEU A C 1
ATOM 1393 O O . LEU A 1 183 ? -3.935 -2.283 17.591 1.00 65.69 183 LEU A O 1
ATOM 1397 N N . GLY A 1 184 ? -1.858 -1.489 17.568 1.00 60.03 184 GLY A N 1
ATOM 1398 C CA . GLY A 1 184 ? -1.420 -2.280 16.421 1.00 60.03 184 GLY A CA 1
ATOM 1399 C C . GLY A 1 184 ? -1.433 -1.423 15.167 1.00 60.03 184 GLY A C 1
ATOM 1400 O O . GLY A 1 184 ? -1.488 -0.199 15.257 1.00 60.03 184 GLY A O 1
ATOM 1401 N N . ARG A 1 185 ? -1.343 -2.039 13.986 1.00 48.50 185 ARG A N 1
ATOM 1402 C CA . ARG A 1 185 ? -1.341 -1.264 12.746 1.00 48.50 185 ARG A CA 1
ATOM 1403 C C . ARG A 1 185 ? -2.730 -0.666 12.561 1.00 48.50 185 ARG A C 1
ATOM 1405 O O . ARG A 1 185 ? -3.617 -1.301 11.990 1.00 48.50 185 ARG A O 1
ATOM 1412 N N . ASP A 1 186 ? -2.890 0.571 13.017 1.00 43.72 186 ASP A N 1
ATOM 1413 C CA . ASP A 1 186 ? -3.774 1.501 12.350 1.00 43.72 186 ASP A CA 1
ATOM 1414 C C . ASP A 1 186 ? -3.447 1.404 10.862 1.00 43.72 186 ASP A C 1
ATOM 1416 O O . ASP A 1 186 ? -2.280 1.410 10.453 1.00 43.72 186 ASP A O 1
ATOM 1420 N N . VAL A 1 187 ? -4.464 1.358 10.015 1.00 47.03 187 VAL A N 1
ATOM 1421 C CA . VAL A 1 187 ? -4.263 1.828 8.647 1.00 47.03 187 VAL A CA 1
ATOM 1422 C C . VAL A 1 187 ? -4.111 3.358 8.733 1.00 47.03 187 VAL A C 1
ATOM 1424 O O . VAL A 1 187 ? -4.995 4.092 8.321 1.00 47.03 187 VAL A O 1
ATOM 1427 N N . ALA A 1 188 ? -3.040 3.852 9.364 1.00 47.00 188 ALA A N 1
ATOM 1428 C CA . ALA A 1 188 ? -2.751 5.272 9.514 1.00 47.00 188 ALA A CA 1
ATOM 1429 C C . ALA A 1 188 ? -1.301 5.556 9.084 1.00 47.00 188 ALA A C 1
ATOM 1431 O O . ALA A 1 188 ? -0.331 4.987 9.581 1.00 47.00 188 ALA A O 1
ATOM 1432 N N . GLU A 1 189 ? -1.177 6.417 8.079 1.00 34.72 189 GLU A N 1
ATOM 1433 C CA . GLU A 1 189 ? -0.018 7.262 7.754 1.00 34.72 189 GLU A CA 1
ATOM 1434 C C . GLU A 1 189 ? 1.326 6.695 7.246 1.00 34.72 189 GLU A C 1
ATOM 1436 O O . GLU A 1 189 ? 2.103 7.488 6.722 1.00 34.72 189 GLU A O 1
ATOM 1441 N N . SER A 1 190 ? 1.635 5.391 7.219 1.00 49.81 190 SER A N 1
ATOM 1442 C CA . SER A 1 190 ? 2.889 4.928 6.555 1.00 49.81 190 SER A CA 1
ATOM 1443 C C . SER A 1 190 ? 2.708 3.939 5.408 1.00 49.81 190 SER A C 1
ATOM 1445 O O . SER A 1 190 ? 3.591 3.121 5.137 1.00 49.81 190 SER A O 1
ATOM 1447 N N . GLY A 1 191 ? 1.591 4.054 4.680 1.00 68.12 191 GLY A N 1
ATOM 1448 C CA . GLY A 1 191 ? 1.386 3.365 3.402 1.00 68.12 191 GLY A CA 1
ATOM 1449 C C . GLY A 1 191 ? 2.515 3.605 2.396 1.00 68.12 191 GLY A C 1
ATOM 1450 O O . GLY A 1 191 ? 2.658 2.804 1.488 1.00 68.12 191 GLY A O 1
ATOM 1451 N N . TRP A 1 192 ? 3.354 4.628 2.606 1.00 84.12 192 TRP A N 1
ATOM 1452 C CA . TRP A 1 192 ? 4.483 5.022 1.766 1.00 84.12 192 TRP A CA 1
ATOM 1453 C C . TRP A 1 192 ? 5.851 4.744 2.425 1.00 84.12 192 TRP A C 1
ATOM 1455 O O . TRP A 1 192 ? 6.011 4.867 3.641 1.00 84.12 192 TRP A O 1
ATOM 1465 N N . SER A 1 193 ? 6.849 4.402 1.615 1.00 85.75 193 SER A N 1
ATOM 1466 C CA . SER A 1 193 ? 8.269 4.222 1.946 1.00 85.75 193 SER A CA 1
ATOM 1467 C C . SER A 1 193 ? 9.111 5.239 1.188 1.00 85.75 193 SER A C 1
ATOM 1469 O O . SER A 1 193 ? 8.827 5.500 0.024 1.00 85.75 193 SER A O 1
ATOM 1471 N N . LEU A 1 194 ? 10.168 5.759 1.818 1.00 90.62 194 LEU A N 1
ATOM 1472 C CA . LEU A 1 194 ? 11.201 6.532 1.126 1.00 90.62 194 LEU A CA 1
ATOM 1473 C C . LEU A 1 194 ? 12.185 5.577 0.431 1.00 90.62 194 LEU A C 1
ATOM 1475 O O . LEU A 1 194 ? 12.630 4.599 1.042 1.00 90.62 194 LEU A O 1
ATOM 1479 N N . VAL A 1 195 ? 12.508 5.873 -0.822 1.00 92.12 195 VAL A N 1
ATOM 1480 C CA . VAL A 1 195 ? 13.417 5.126 -1.694 1.00 92.12 195 VAL A CA 1
ATOM 1481 C C . VAL A 1 195 ? 14.423 6.111 -2.257 1.00 92.12 195 VAL A C 1
ATOM 1483 O O . VAL A 1 195 ? 14.035 7.143 -2.795 1.00 92.12 195 VAL A O 1
ATOM 1486 N N . SER A 1 196 ? 15.704 5.788 -2.124 1.00 93.75 196 SER A N 1
ATOM 1487 C CA . SER A 1 196 ? 16.781 6.553 -2.751 1.00 93.75 196 SER A CA 1
ATOM 1488 C C . SER A 1 196 ? 17.136 5.910 -4.089 1.00 93.75 196 SER A C 1
ATOM 1490 O O . SER A 1 196 ? 17.366 4.699 -4.129 1.00 93.75 196 SER A O 1
ATOM 1492 N N . VAL A 1 197 ? 17.135 6.698 -5.161 1.00 94.25 197 VAL A N 1
ATOM 1493 C CA . VAL A 1 197 ? 17.437 6.266 -6.529 1.00 94.25 197 VAL A CA 1
ATOM 1494 C C . VAL A 1 197 ? 18.698 7.002 -6.994 1.00 94.25 197 VAL A C 1
ATOM 1496 O O . VAL A 1 197 ? 18.712 8.233 -6.957 1.00 94.25 197 VAL A O 1
ATOM 1499 N N . PRO A 1 198 ? 19.772 6.286 -7.368 1.00 92.50 198 PRO A N 1
ATOM 1500 C CA . PRO A 1 198 ? 20.946 6.881 -7.997 1.00 92.50 198 PRO A CA 1
ATOM 1501 C C . PRO A 1 198 ? 20.576 7.667 -9.252 1.00 92.50 198 PRO A C 1
ATOM 1503 O O . PRO A 1 198 ? 19.648 7.298 -9.966 1.00 92.50 198 PRO A O 1
ATOM 1506 N N . THR A 1 199 ? 21.326 8.729 -9.509 1.00 92.94 199 THR A N 1
ATOM 1507 C CA . THR A 1 199 ? 21.198 9.555 -10.708 1.00 92.94 199 THR A CA 1
ATOM 1508 C C . THR A 1 199 ? 22.554 9.729 -11.372 1.00 92.94 199 THR A C 1
ATOM 1510 O O . THR A 1 199 ? 23.593 9.480 -10.752 1.00 92.94 199 THR A O 1
ATOM 1513 N N . PHE A 1 200 ? 22.536 10.151 -12.631 1.00 89.50 200 PHE A N 1
ATOM 1514 C CA . PHE A 1 200 ? 23.699 10.293 -13.485 1.00 89.50 200 PHE A CA 1
ATOM 1515 C C . PHE A 1 200 ? 23.628 11.619 -14.247 1.00 89.50 200 PHE A C 1
ATOM 1517 O O . PHE A 1 200 ? 22.578 11.995 -14.768 1.00 89.50 200 PHE A O 1
ATOM 1524 N N . GLU A 1 201 ? 24.753 12.322 -14.305 1.00 85.94 201 GLU A N 1
ATOM 1525 C CA . GLU A 1 201 ? 24.964 13.520 -15.120 1.00 85.94 201 GLU A CA 1
ATOM 1526 C C . GLU A 1 201 ? 26.178 13.257 -16.009 1.00 85.94 201 GLU A C 1
ATOM 1528 O O . GLU A 1 201 ? 27.229 12.878 -15.500 1.00 85.94 201 GLU A O 1
ATOM 1533 N N . ASP A 1 202 ? 26.027 13.401 -17.330 1.00 83.06 202 ASP A N 1
ATOM 1534 C CA . ASP A 1 202 ? 27.076 13.071 -18.311 1.00 83.06 202 ASP A CA 1
ATOM 1535 C C . ASP A 1 202 ? 27.700 11.674 -18.088 1.00 83.06 202 ASP A C 1
ATOM 1537 O O . ASP A 1 202 ? 28.910 11.492 -18.187 1.00 83.06 202 ASP A O 1
ATOM 1541 N N . GLU A 1 203 ? 26.854 10.686 -17.761 1.00 74.12 203 GLU A N 1
ATOM 1542 C CA . GLU A 1 203 ? 27.228 9.289 -17.462 1.00 74.12 203 GLU A CA 1
ATOM 1543 C C . GLU A 1 203 ? 28.041 9.097 -16.160 1.00 74.12 203 GLU A C 1
ATOM 1545 O O . GLU A 1 203 ? 28.415 7.974 -15.813 1.00 74.12 203 GLU A O 1
ATOM 1550 N N . GLU A 1 204 ? 28.238 10.153 -15.364 1.00 83.94 204 GLU A N 1
ATOM 1551 C CA . GLU A 1 204 ? 28.882 10.086 -14.050 1.00 83.94 204 GLU A CA 1
ATOM 1552 C C . GLU A 1 204 ? 27.855 10.088 -12.898 1.00 83.94 204 GLU A C 1
ATOM 1554 O O . GLU A 1 204 ? 26.848 10.796 -12.962 1.00 83.94 204 GLU A O 1
ATOM 1559 N N . PRO A 1 205 ? 28.076 9.323 -11.806 1.00 88.19 205 PRO A N 1
ATOM 1560 C CA . PRO A 1 205 ? 27.163 9.307 -10.661 1.00 88.19 205 PRO A CA 1
ATOM 1561 C C . PRO A 1 205 ? 26.975 10.690 -10.013 1.00 88.19 205 PRO A C 1
ATOM 1563 O O . PRO A 1 205 ? 27.943 11.309 -9.565 1.00 88.19 205 PRO A O 1
ATOM 1566 N N . SER A 1 206 ? 25.720 11.121 -9.877 1.00 90.88 206 SER A N 1
ATOM 1567 C CA . SER A 1 206 ? 25.305 12.362 -9.209 1.00 90.88 206 SER A CA 1
ATOM 1568 C C . SER A 1 206 ? 24.619 12.081 -7.856 1.00 90.88 206 SER A C 1
ATOM 1570 O O . SER A 1 206 ? 24.607 10.958 -7.336 1.00 90.88 206 SER A O 1
ATOM 1572 N N . SER A 1 207 ? 24.102 13.135 -7.220 1.00 89.62 207 SER A N 1
ATOM 1573 C CA . SER A 1 207 ? 23.395 13.044 -5.942 1.00 89.62 207 SER A CA 1
ATOM 1574 C C . SER A 1 207 ? 22.080 12.282 -6.111 1.00 89.62 207 SER A C 1
ATOM 1576 O O . SER A 1 207 ? 21.229 12.714 -6.890 1.00 89.62 207 SER A O 1
ATOM 1578 N N . PRO A 1 208 ? 21.860 11.193 -5.354 1.00 92.06 208 PRO A N 1
ATOM 1579 C CA . PRO A 1 208 ? 20.680 10.368 -5.531 1.00 92.06 208 PRO A CA 1
ATOM 1580 C C . PRO A 1 208 ? 19.409 11.145 -5.191 1.00 92.06 208 PRO A C 1
ATOM 1582 O O . PRO A 1 208 ? 19.353 11.891 -4.209 1.00 92.06 208 PRO A O 1
ATOM 1585 N N . MET A 1 209 ? 18.358 10.902 -5.963 1.00 93.94 209 MET A N 1
ATOM 1586 C CA . MET A 1 209 ? 17.040 11.473 -5.722 1.00 93.94 209 MET A CA 1
ATOM 1587 C C . MET A 1 209 ? 16.228 10.603 -4.765 1.00 93.94 209 MET A C 1
ATOM 1589 O O . MET A 1 209 ? 16.439 9.393 -4.638 1.00 93.94 209 MET A O 1
ATOM 1593 N N . SER A 1 210 ? 15.285 11.232 -4.068 1.00 94.12 210 SER A N 1
ATOM 1594 C CA . SER A 1 210 ? 14.396 10.553 -3.132 1.00 94.12 210 SER A CA 1
ATOM 1595 C C . SER A 1 210 ? 12.977 10.480 -3.679 1.00 94.12 210 SER A C 1
ATOM 1597 O O . SER A 1 210 ? 12.420 11.453 -4.171 1.00 94.12 210 SER A O 1
ATOM 1599 N N . PHE A 1 211 ? 12.360 9.312 -3.546 1.00 95.38 211 PHE A N 1
ATOM 1600 C CA . PHE A 1 211 ? 10.980 9.067 -3.947 1.00 95.38 211 PHE A CA 1
ATOM 1601 C C . PHE A 1 211 ? 10.206 8.436 -2.802 1.00 95.38 211 PHE A C 1
ATOM 1603 O O . PHE A 1 211 ? 10.740 7.668 -2.000 1.00 95.38 211 PHE A O 1
ATOM 1610 N N . ARG A 1 212 ? 8.915 8.732 -2.731 1.00 93.31 212 ARG A N 1
ATOM 1611 C CA . ARG A 1 212 ? 7.968 8.034 -1.867 1.00 93.31 212 ARG A CA 1
ATOM 1612 C C . ARG A 1 212 ? 7.200 7.027 -2.706 1.00 93.31 212 ARG A C 1
ATOM 1614 O O . ARG A 1 212 ? 6.616 7.406 -3.709 1.00 93.31 212 ARG A O 1
ATOM 1621 N N . ILE A 1 213 ? 7.140 5.770 -2.280 1.00 94.38 213 ILE A N 1
ATOM 1622 C CA . ILE A 1 213 ? 6.386 4.697 -2.952 1.00 94.38 213 ILE A CA 1
ATOM 1623 C C . ILE A 1 213 ? 5.472 3.978 -1.972 1.00 94.38 213 ILE A C 1
ATOM 1625 O O . ILE A 1 213 ? 5.863 3.736 -0.832 1.00 94.38 213 ILE A O 1
ATOM 1629 N N . MET A 1 214 ? 4.271 3.590 -2.389 1.00 91.62 214 MET A N 1
ATOM 1630 C CA . MET A 1 214 ? 3.401 2.782 -1.543 1.00 91.62 214 MET A CA 1
ATOM 1631 C C . MET A 1 214 ? 4.016 1.394 -1.260 1.00 91.62 214 MET A C 1
ATOM 1633 O O . MET A 1 214 ? 4.409 0.663 -2.167 1.00 91.62 214 MET A O 1
ATOM 1637 N N . LYS A 1 215 ? 4.093 1.001 0.014 1.00 85.94 215 LYS A N 1
ATOM 1638 C CA . LYS A 1 215 ? 4.637 -0.288 0.488 1.00 85.94 215 LYS A CA 1
ATOM 1639 C C . LYS A 1 215 ? 3.851 -1.483 -0.039 1.00 85.94 215 LYS A C 1
ATOM 1641 O O . LYS A 1 215 ? 4.435 -2.505 -0.405 1.00 85.94 215 LYS A O 1
ATOM 1646 N N . ASN A 1 216 ? 2.534 -1.313 -0.096 1.00 87.06 216 ASN A N 1
ATOM 1647 C CA . ASN A 1 216 ? 1.568 -2.315 -0.515 1.00 87.06 216 ASN A CA 1
ATOM 1648 C C . ASN A 1 216 ? 0.860 -1.843 -1.791 1.00 87.06 216 ASN A C 1
ATOM 1650 O O . ASN A 1 216 ? 0.834 -0.649 -2.092 1.00 87.06 216 ASN A O 1
ATOM 1654 N N . LEU A 1 217 ? 0.278 -2.791 -2.524 1.00 90.88 217 LEU A N 1
ATOM 1655 C CA . LEU A 1 217 ? -0.645 -2.475 -3.611 1.00 90.88 217 LEU A CA 1
ATOM 1656 C C . LEU A 1 217 ? -1.854 -1.708 -3.072 1.00 90.88 217 LEU A C 1
ATOM 1658 O O . LEU A 1 217 ? -2.296 -1.971 -1.951 1.00 90.88 217 LEU A O 1
ATOM 1662 N N . VAL A 1 218 ? -2.416 -0.826 -3.897 1.00 89.69 218 VAL A N 1
ATOM 1663 C CA . VAL A 1 218 ? -3.688 -0.164 -3.597 1.00 89.69 218 VAL A CA 1
ATOM 1664 C C . VAL A 1 218 ? -4.753 -1.233 -3.405 1.00 89.69 218 VAL A C 1
ATOM 1666 O O . VAL A 1 218 ? -4.916 -2.131 -4.230 1.00 89.69 218 VAL A O 1
ATOM 1669 N N . THR A 1 219 ? -5.476 -1.148 -2.302 1.00 84.06 219 THR A N 1
ATOM 1670 C CA . THR A 1 219 ? -6.546 -2.074 -1.946 1.00 84.06 219 THR A CA 1
ATOM 1671 C C . THR A 1 219 ? -7.888 -1.645 -2.533 1.00 84.06 219 THR A C 1
ATOM 1673 O O . THR A 1 219 ? -8.110 -0.482 -2.867 1.00 84.06 219 THR A O 1
ATOM 1676 N N . GLN A 1 220 ? -8.835 -2.577 -2.616 1.00 78.12 220 GLN A N 1
ATOM 1677 C CA . GLN A 1 220 ? -10.208 -2.287 -3.037 1.00 78.12 220 GLN A CA 1
ATOM 1678 C C . GLN A 1 220 ? -10.886 -1.250 -2.126 1.00 78.12 220 GLN A C 1
ATOM 1680 O O . GLN A 1 220 ? -11.658 -0.425 -2.616 1.00 78.12 220 GLN A O 1
ATOM 1685 N N . SER A 1 221 ? -10.610 -1.261 -0.812 1.00 71.69 221 SER A N 1
ATOM 1686 C CA . SER A 1 221 ? -11.146 -0.238 0.100 1.00 71.69 221 SER A CA 1
ATOM 1687 C C . SER A 1 221 ? -10.533 1.136 -0.133 1.00 71.69 221 SER A C 1
ATOM 1689 O O . SER A 1 221 ? -11.260 2.122 -0.114 1.00 71.69 221 SER A O 1
ATOM 1691 N N . GLU A 1 222 ? -9.225 1.211 -0.384 1.00 78.94 222 GLU A N 1
ATOM 1692 C CA . GLU A 1 222 ? -8.555 2.483 -0.689 1.00 78.94 222 GLU A CA 1
ATOM 1693 C C . GLU A 1 222 ? -9.060 3.054 -2.018 1.00 78.94 222 GLU A C 1
ATOM 1695 O O . GLU A 1 222 ? -9.387 4.234 -2.100 1.00 78.94 222 GLU A O 1
ATOM 1700 N N . TYR A 1 223 ? -9.224 2.199 -3.031 1.00 81.69 223 TYR A N 1
ATOM 1701 C CA . TYR A 1 223 ? -9.734 2.605 -4.337 1.00 81.69 223 TYR A CA 1
ATOM 1702 C C . TYR A 1 223 ? -11.191 3.087 -4.299 1.00 81.69 223 TYR A C 1
ATOM 1704 O O . TYR A 1 223 ? -11.523 4.116 -4.886 1.00 81.69 223 TYR A O 1
ATOM 1712 N N . SER A 1 224 ? -12.073 2.347 -3.620 1.00 74.25 224 SER A N 1
ATOM 1713 C CA . SER A 1 224 ? -13.506 2.671 -3.553 1.00 74.25 224 SER A CA 1
ATOM 1714 C C . SER A 1 224 ? -13.860 3.722 -2.497 1.00 74.25 224 SER A C 1
ATOM 1716 O O . SER A 1 224 ? -14.947 4.295 -2.558 1.00 74.25 224 SER A O 1
ATOM 1718 N N . GLY A 1 225 ? -12.983 3.957 -1.516 1.00 62.44 225 GLY A N 1
ATOM 1719 C CA . GLY A 1 225 ? -13.254 4.800 -0.349 1.00 62.44 225 GLY A CA 1
ATOM 1720 C C . GLY A 1 225 ? -14.272 4.206 0.633 1.00 62.44 225 GLY A C 1
ATOM 1721 O O . GLY A 1 225 ? -14.697 4.896 1.558 1.00 62.44 225 GLY A O 1
ATOM 1722 N N . VAL A 1 226 ? -14.695 2.949 0.440 1.00 45.44 226 VAL A N 1
ATOM 1723 C CA . VAL A 1 226 ? -15.750 2.299 1.230 1.00 45.44 226 VAL A CA 1
ATOM 1724 C C . VAL A 1 226 ? -15.317 0.894 1.657 1.00 45.44 226 VAL A C 1
ATOM 1726 O O . VAL A 1 226 ? -14.812 0.095 0.871 1.00 45.44 226 VAL A O 1
ATOM 1729 N N . GLY A 1 227 ? -15.575 0.553 2.921 1.00 48.72 227 GLY A N 1
ATOM 1730 C CA . GLY A 1 227 ? -15.301 -0.775 3.475 1.00 48.72 227 GLY A CA 1
ATOM 1731 C C . GLY A 1 227 ? -13.857 -0.970 3.951 1.00 48.72 227 GLY A C 1
ATOM 1732 O O . GLY A 1 227 ? -13.110 -0.017 4.131 1.00 48.72 227 GLY A O 1
ATOM 1733 N N . VAL A 1 228 ? -13.486 -2.231 4.202 1.00 51.66 228 VAL A N 1
ATOM 1734 C CA . VAL A 1 228 ? -12.202 -2.629 4.830 1.00 51.66 228 VAL A CA 1
ATOM 1735 C C . VAL A 1 228 ? -11.479 -3.750 4.060 1.00 51.66 228 VAL A C 1
ATOM 1737 O O . VAL A 1 228 ? -10.710 -4.527 4.629 1.00 51.66 228 VAL A O 1
ATOM 1740 N N . SER A 1 229 ? -11.769 -3.899 2.760 1.00 53.47 229 SER A N 1
ATOM 1741 C CA . SER A 1 229 ? -11.178 -4.952 1.922 1.00 53.47 229 SER A CA 1
ATOM 1742 C C . SER A 1 229 ? -9.682 -4.724 1.715 1.00 53.47 229 SER A C 1
ATOM 1744 O O . SER A 1 229 ? -9.282 -3.845 0.965 1.00 53.47 229 SER A O 1
ATOM 1746 N N . ARG A 1 230 ? -8.859 -5.595 2.306 1.00 64.62 230 ARG A N 1
ATOM 1747 C CA . ARG A 1 230 ? -7.394 -5.619 2.129 1.00 64.62 230 ARG A CA 1
ATOM 1748 C C . ARG A 1 230 ? -6.949 -6.338 0.857 1.00 64.62 230 ARG A C 1
ATOM 1750 O O . ARG A 1 230 ? -5.7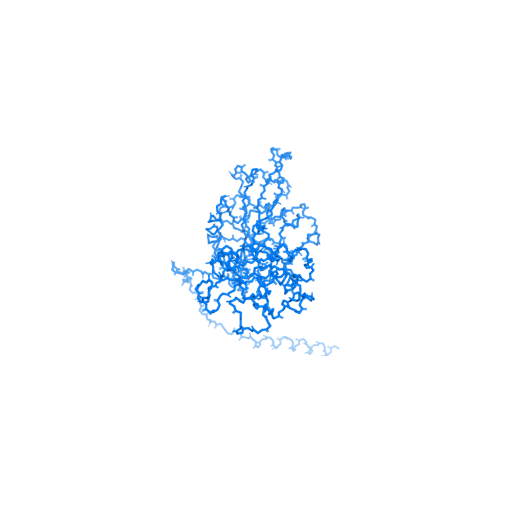71 -6.634 0.690 1.00 64.62 230 ARG A O 1
ATOM 1757 N N . LEU A 1 231 ? -7.897 -6.705 -0.005 1.00 76.25 231 LEU A N 1
ATOM 1758 C CA . LEU A 1 231 ? -7.558 -7.286 -1.290 1.00 76.25 231 LEU A CA 1
ATOM 1759 C C . LEU A 1 231 ? -7.024 -6.184 -2.197 1.00 76.25 231 LEU A C 1
ATOM 1761 O O . LEU A 1 231 ? -7.597 -5.094 -2.196 1.00 76.25 231 LEU A O 1
ATOM 1765 N N . PRO A 1 232 ? -5.975 -6.462 -2.984 1.00 84.94 232 PRO A N 1
ATOM 1766 C CA . PRO A 1 232 ? -5.505 -5.520 -3.978 1.00 84.94 232 PRO A CA 1
ATOM 1767 C C . PRO A 1 232 ? -6.651 -5.186 -4.930 1.00 84.94 232 PRO A C 1
ATOM 1769 O O . PRO A 1 232 ? -7.422 -6.063 -5.341 1.00 84.94 232 PRO A O 1
ATOM 1772 N N . GLN A 1 233 ? -6.761 -3.909 -5.260 1.00 88.31 233 GLN A N 1
ATOM 1773 C CA . GLN A 1 233 ? -7.523 -3.472 -6.405 1.00 88.31 233 GLN A CA 1
ATOM 1774 C C . GLN A 1 233 ? -6.784 -3.976 -7.642 1.00 88.31 233 GLN A C 1
ATOM 1776 O O . GLN A 1 233 ? -5.624 -3.643 -7.876 1.00 88.31 233 GLN A O 1
ATOM 1781 N N . VAL A 1 234 ? -7.468 -4.826 -8.394 1.00 87.31 234 VAL A N 1
ATOM 1782 C CA . VAL A 1 234 ? -6.945 -5.502 -9.578 1.00 87.31 234 VAL A CA 1
ATOM 1783 C C . VAL A 1 234 ? -7.866 -5.260 -10.752 1.00 87.31 234 VAL A C 1
ATOM 1785 O O . VAL A 1 234 ? -9.006 -4.827 -10.552 1.00 87.31 234 VAL A O 1
ATOM 1788 N N . GLY A 1 235 ? -7.374 -5.536 -11.957 1.00 84.38 235 GLY A N 1
ATOM 1789 C CA . GLY A 1 235 ? -8.164 -5.349 -13.160 1.00 84.38 235 GLY A CA 1
ATOM 1790 C C . GLY A 1 235 ? -8.594 -3.893 -13.278 1.00 84.38 235 GLY A C 1
ATOM 1791 O O . GLY A 1 235 ? -9.785 -3.590 -13.256 1.00 84.38 235 GLY A O 1
ATOM 1792 N N . LEU A 1 236 ? -7.627 -2.982 -13.380 1.00 83.06 236 LEU A N 1
ATOM 1793 C CA . LEU A 1 236 ? -7.856 -1.597 -13.789 1.00 83.06 236 LEU A CA 1
ATOM 1794 C C . LEU A 1 236 ? -7.052 -1.291 -15.055 1.00 83.06 236 LEU A C 1
ATOM 1796 O O . LEU A 1 236 ? -5.999 -1.887 -15.278 1.00 83.06 236 LEU A O 1
ATOM 1800 N N . SER A 1 237 ? -7.535 -0.353 -15.876 1.00 86.25 237 SER A N 1
ATOM 1801 C CA . SER A 1 237 ? -6.709 0.219 -16.944 1.00 86.25 237 SER A CA 1
ATOM 1802 C C . SER A 1 237 ? -5.598 1.092 -16.357 1.00 86.25 237 SER A C 1
ATOM 1804 O O . SER A 1 237 ? -5.728 1.628 -15.251 1.00 86.25 237 SER A O 1
ATOM 1806 N N . PHE A 1 238 ? -4.530 1.291 -17.131 1.00 87.62 238 PHE A N 1
ATOM 1807 C CA . PHE A 1 238 ? -3.442 2.198 -16.768 1.00 87.62 238 PHE A CA 1
ATOM 1808 C C . PHE A 1 238 ? -3.951 3.608 -16.427 1.00 87.62 238 PHE A C 1
ATOM 1810 O O . PHE A 1 238 ? -3.622 4.158 -15.380 1.00 87.62 238 PHE A O 1
ATOM 1817 N N . GLU A 1 239 ? -4.837 4.154 -17.261 1.00 89.00 239 GLU A N 1
ATOM 1818 C CA . GLU A 1 239 ? -5.470 5.463 -17.056 1.00 89.00 239 GLU A CA 1
ATOM 1819 C C . GLU A 1 239 ? -6.228 5.550 -15.723 1.00 89.00 239 GLU A C 1
ATOM 1821 O O . GLU A 1 239 ? -6.142 6.557 -15.021 1.00 89.00 239 GLU A O 1
ATOM 1826 N N . ALA A 1 240 ? -6.940 4.487 -15.329 1.00 90.00 240 ALA A N 1
ATOM 1827 C CA . ALA A 1 240 ? -7.659 4.452 -14.058 1.00 90.00 240 ALA A CA 1
ATOM 1828 C C . ALA A 1 240 ? -6.703 4.409 -12.855 1.00 90.00 240 ALA A C 1
ATOM 1830 O O . ALA A 1 240 ? -6.986 5.031 -11.827 1.00 90.00 240 ALA A O 1
ATOM 1831 N N . ALA A 1 241 ? -5.571 3.709 -12.984 1.00 92.50 241 ALA A N 1
ATOM 1832 C CA . ALA A 1 241 ? -4.515 3.697 -11.974 1.00 92.50 241 ALA A CA 1
ATOM 1833 C C . ALA A 1 241 ? -3.861 5.084 -11.828 1.00 92.50 241 ALA A C 1
ATOM 1835 O O . ALA A 1 241 ? -3.730 5.584 -10.710 1.00 92.50 241 ALA A O 1
ATOM 1836 N N . VAL A 1 242 ? -3.535 5.745 -12.946 1.00 92.44 242 VAL A N 1
ATOM 1837 C CA . VAL A 1 242 ? -3.006 7.122 -12.970 1.00 92.44 242 VAL A CA 1
ATOM 1838 C C . VAL A 1 242 ? -3.987 8.093 -12.318 1.00 92.44 242 VAL A C 1
ATOM 1840 O O . VAL A 1 242 ? -3.612 8.817 -11.397 1.00 92.44 242 VAL A O 1
ATOM 1843 N N . ALA A 1 243 ? -5.258 8.056 -12.720 1.00 91.81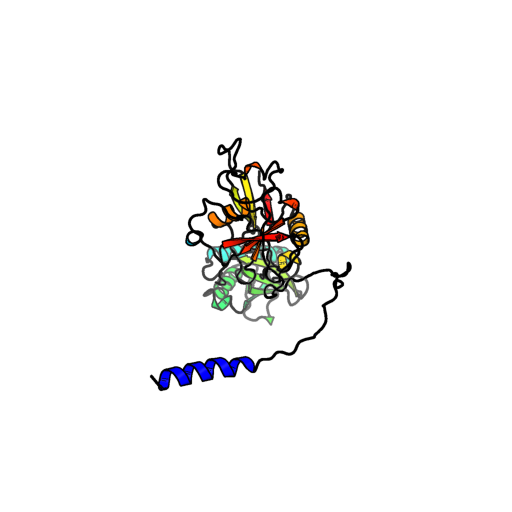 243 ALA A N 1
ATOM 1844 C CA . ALA A 1 243 ? -6.290 8.927 -12.168 1.00 91.81 243 ALA A CA 1
ATOM 1845 C C . ALA A 1 243 ? -6.487 8.724 -10.656 1.00 91.81 243 ALA A C 1
ATOM 1847 O O . ALA A 1 243 ? -6.809 9.673 -9.941 1.00 91.81 243 ALA A O 1
ATOM 1848 N N . TYR A 1 244 ? -6.309 7.501 -10.147 1.00 92.69 244 TYR A N 1
ATOM 1849 C CA . TYR A 1 244 ? -6.325 7.251 -8.707 1.00 92.69 244 TYR A CA 1
ATOM 1850 C C . TYR A 1 244 ? -5.100 7.848 -8.007 1.00 92.69 244 TYR A C 1
ATOM 1852 O O . TYR A 1 244 ? -5.260 8.521 -6.988 1.00 92.69 244 TYR A O 1
ATOM 1860 N N . CYS A 1 245 ? -3.896 7.622 -8.537 1.00 94.31 245 CYS A N 1
ATOM 1861 C CA . CYS A 1 245 ? -2.673 8.134 -7.923 1.00 94.31 245 CYS A CA 1
ATOM 1862 C C . CYS A 1 245 ? -2.658 9.667 -7.892 1.00 94.31 245 CYS A C 1
ATOM 1864 O O . CYS A 1 245 ? -2.386 10.240 -6.843 1.00 94.31 245 CYS A O 1
ATOM 1866 N N . GLN A 1 246 ? -3.094 10.334 -8.962 1.00 90.12 246 GLN A N 1
ATOM 1867 C CA . GLN A 1 246 ? -3.168 11.799 -9.009 1.00 90.12 246 GLN A CA 1
ATOM 1868 C C . GLN A 1 246 ? -4.116 12.382 -7.949 1.00 90.12 246 GLN A C 1
ATOM 1870 O O . GLN A 1 246 ? -3.850 13.447 -7.393 1.00 90.12 246 GLN A O 1
ATOM 1875 N N . LYS A 1 247 ? -5.196 11.669 -7.594 1.00 86.44 247 LYS A N 1
ATOM 1876 C CA . LYS A 1 247 ? -6.101 12.075 -6.500 1.00 86.44 247 LYS A CA 1
ATOM 1877 C C . LYS A 1 247 ? -5.440 12.034 -5.120 1.00 86.44 247 LYS A C 1
ATOM 1879 O O . LYS A 1 247 ? -5.946 12.683 -4.211 1.00 86.44 247 LYS A O 1
ATOM 1884 N N . GLN A 1 248 ? -4.333 11.307 -4.956 1.00 78.19 248 GLN A N 1
ATOM 1885 C CA . GLN A 1 248 ? -3.545 11.317 -3.716 1.00 78.19 248 GLN A CA 1
ATOM 1886 C C . GLN A 1 248 ? -2.766 12.636 -3.533 1.00 78.19 248 GLN A C 1
ATOM 1888 O O . GLN A 1 248 ? -2.261 12.903 -2.441 1.00 78.19 248 GLN A O 1
ATOM 1893 N N . GLY A 1 249 ? -2.688 13.472 -4.578 1.00 77.00 249 GLY A N 1
ATOM 1894 C CA . GLY A 1 249 ? -1.895 14.700 -4.616 1.00 77.00 249 GLY A CA 1
ATOM 1895 C C . GLY A 1 249 ? -0.402 14.441 -4.851 1.00 77.00 249 GLY A C 1
ATOM 1896 O O . GLY A 1 249 ? 0.013 13.301 -5.056 1.00 77.00 249 GLY A O 1
ATOM 1897 N N . ARG A 1 250 ? 0.409 15.511 -4.792 1.00 80.19 250 ARG A N 1
ATOM 1898 C CA . ARG A 1 250 ? 1.886 15.467 -4.914 1.00 80.19 250 ARG A CA 1
ATOM 1899 C C . ARG A 1 250 ? 2.386 14.877 -6.239 1.00 80.19 250 ARG A C 1
ATOM 1901 O O . ARG A 1 250 ? 3.409 14.206 -6.253 1.00 80.19 250 ARG A O 1
ATOM 1908 N N . ASP A 1 251 ? 1.608 15.053 -7.305 1.00 86.50 251 ASP A N 1
ATOM 1909 C CA . ASP A 1 251 ? 1.902 14.519 -8.641 1.00 86.50 251 ASP A CA 1
ATOM 1910 C C . ASP A 1 251 ? 2.167 13.004 -8.652 1.00 86.50 251 ASP A C 1
ATOM 1912 O O . ASP A 1 251 ? 2.941 12.479 -9.450 1.00 86.50 251 ASP A O 1
ATOM 1916 N N . ALA A 1 252 ? 1.499 12.275 -7.749 1.00 91.75 252 ALA A N 1
ATOM 1917 C CA . ALA A 1 252 ? 1.669 10.839 -7.643 1.00 91.75 252 ALA A CA 1
ATOM 1918 C C . ALA A 1 252 ? 1.114 10.098 -8.867 1.00 91.75 252 ALA A C 1
ATOM 1920 O O . ALA A 1 252 ? 0.004 10.344 -9.344 1.00 91.75 252 ALA A O 1
ATOM 1921 N N . VAL A 1 253 ? 1.872 9.106 -9.318 1.00 94.62 253 VAL A N 1
ATOM 1922 C CA . VAL A 1 253 ? 1.585 8.252 -10.479 1.00 94.62 253 VAL A CA 1
ATOM 1923 C C . VAL A 1 253 ? 2.026 6.814 -10.176 1.00 94.62 253 VAL A C 1
ATOM 1925 O O . VAL A 1 253 ? 2.710 6.592 -9.174 1.00 94.62 253 VAL A O 1
ATOM 1928 N N . PRO A 1 254 ? 1.664 5.800 -10.984 1.00 95.88 254 PRO A N 1
ATOM 1929 C CA . PRO A 1 254 ? 2.301 4.491 -10.874 1.00 95.88 254 PRO A CA 1
ATOM 1930 C C . PRO A 1 254 ? 3.834 4.624 -10.946 1.00 95.88 254 PRO A C 1
ATOM 1932 O O . PRO A 1 254 ? 4.323 5.494 -11.674 1.00 95.88 254 PRO A O 1
ATOM 1935 N N . PRO A 1 255 ? 4.609 3.827 -10.189 1.00 96.44 255 PRO A N 1
ATOM 1936 C CA . PRO A 1 255 ? 6.060 3.974 -10.144 1.00 96.44 255 PRO A CA 1
ATOM 1937 C C . PRO A 1 255 ? 6.674 3.722 -11.518 1.00 96.44 255 PRO A C 1
ATOM 1939 O O . PRO A 1 255 ? 6.245 2.814 -12.232 1.00 96.44 255 PRO A O 1
ATOM 1942 N N . ASN A 1 256 ? 7.695 4.498 -11.873 1.00 95.25 256 ASN A N 1
ATOM 1943 C CA . ASN A 1 256 ? 8.572 4.133 -12.977 1.00 95.25 256 ASN A CA 1
ATOM 1944 C C . ASN A 1 256 ? 9.497 2.970 -12.576 1.00 95.25 256 ASN A C 1
ATOM 1946 O O . ASN A 1 256 ? 9.622 2.625 -11.395 1.00 95.25 256 ASN A O 1
ATOM 1950 N N . VAL A 1 257 ? 10.122 2.351 -13.574 1.00 94.12 257 VAL A N 1
ATOM 1951 C CA . VAL A 1 257 ? 10.885 1.114 -13.406 1.00 94.12 257 VAL A CA 1
ATOM 1952 C C . VAL A 1 257 ? 12.083 1.267 -12.472 1.00 94.12 257 VAL A C 1
ATOM 1954 O O . VAL A 1 257 ? 12.321 0.372 -11.665 1.00 94.12 257 VAL A O 1
ATOM 1957 N N . HIS A 1 258 ? 12.764 2.415 -12.486 1.00 94.44 258 HIS A N 1
ATOM 1958 C CA . HIS A 1 258 ? 13.874 2.692 -11.573 1.00 94.44 258 HIS A CA 1
ATOM 1959 C C . HIS A 1 258 ? 13.388 2.784 -10.126 1.00 94.44 258 HIS A C 1
ATOM 1961 O O . HIS A 1 258 ? 13.864 2.046 -9.261 1.00 94.44 258 HIS A O 1
ATOM 1967 N N . VAL A 1 259 ? 12.381 3.620 -9.852 1.00 96.31 259 VAL A N 1
ATOM 1968 C CA . VAL A 1 259 ? 11.820 3.763 -8.497 1.00 96.31 259 VAL A CA 1
ATOM 1969 C C . VAL A 1 259 ? 11.324 2.414 -7.973 1.00 96.31 259 VAL A C 1
ATOM 1971 O O . VAL A 1 259 ? 11.576 2.072 -6.816 1.00 96.31 259 VAL A O 1
ATOM 1974 N N . PHE A 1 260 ? 10.655 1.624 -8.816 1.00 95.62 260 PHE A N 1
ATOM 1975 C CA . PHE A 1 260 ? 10.163 0.299 -8.449 1.00 95.62 260 PHE A CA 1
ATOM 1976 C C . PHE A 1 260 ? 11.301 -0.688 -8.142 1.00 95.62 260 PHE A C 1
ATOM 1978 O O . PHE A 1 260 ? 11.293 -1.329 -7.089 1.00 95.62 260 PHE A O 1
ATOM 1985 N N . GLU A 1 261 ? 12.295 -0.798 -9.023 1.00 91.69 261 GLU A N 1
ATOM 1986 C CA . GLU A 1 261 ? 13.406 -1.740 -8.878 1.00 91.69 261 GLU A CA 1
ATOM 1987 C C . GLU A 1 261 ? 14.268 -1.407 -7.652 1.00 91.69 261 GLU A C 1
ATOM 1989 O O . GLU A 1 261 ? 14.587 -2.296 -6.857 1.00 91.69 261 GLU A O 1
ATOM 1994 N N . TYR A 1 262 ? 14.598 -0.133 -7.428 1.00 91.75 262 TYR A N 1
ATOM 1995 C CA . TYR A 1 262 ? 15.341 0.271 -6.234 1.00 91.75 262 TYR A CA 1
ATOM 1996 C C . TYR A 1 262 ? 14.526 0.056 -4.958 1.00 91.75 262 TYR A C 1
ATOM 1998 O O . TYR A 1 262 ? 15.076 -0.417 -3.960 1.00 91.75 262 TYR A O 1
ATOM 2006 N N . ALA A 1 263 ? 13.214 0.307 -4.980 1.00 92.50 263 ALA A N 1
ATOM 2007 C CA . ALA A 1 263 ? 12.344 -0.018 -3.854 1.00 92.50 263 ALA A CA 1
ATOM 2008 C C . ALA A 1 263 ? 12.355 -1.521 -3.542 1.00 92.50 263 ALA A C 1
ATOM 2010 O O . ALA A 1 263 ? 12.400 -1.909 -2.370 1.00 92.50 263 ALA A O 1
ATOM 2011 N N . LEU A 1 264 ? 12.332 -2.362 -4.579 1.00 89.81 264 LEU A N 1
ATOM 2012 C CA . LEU A 1 264 ? 12.380 -3.815 -4.463 1.00 89.81 264 LEU A CA 1
ATOM 2013 C C . LEU A 1 264 ? 13.711 -4.280 -3.863 1.00 89.81 264 LEU A C 1
ATOM 2015 O O . LEU A 1 264 ? 13.719 -5.001 -2.865 1.00 89.81 264 LEU A O 1
ATOM 2019 N N . ARG A 1 265 ? 14.836 -3.823 -4.425 1.00 84.12 265 ARG A N 1
ATOM 2020 C CA . ARG A 1 265 ? 16.196 -4.160 -3.968 1.00 84.12 265 ARG A CA 1
ATOM 2021 C C . ARG A 1 265 ? 16.460 -3.691 -2.532 1.00 84.12 265 ARG A C 1
ATOM 2023 O O . ARG A 1 265 ? 17.146 -4.376 -1.780 1.00 84.12 265 ARG A O 1
ATOM 2030 N N . GLN A 1 266 ? 15.876 -2.564 -2.124 1.00 84.94 266 GLN A N 1
ATOM 2031 C CA . GLN A 1 266 ? 15.957 -2.031 -0.757 1.00 84.94 266 GLN A CA 1
ATOM 2032 C C . GLN A 1 266 ? 14.939 -2.658 0.218 1.00 84.94 266 GLN A C 1
ATOM 2034 O O . GLN A 1 266 ? 14.867 -2.236 1.377 1.00 84.94 266 GLN A O 1
ATOM 2039 N N . GLY A 1 267 ? 14.116 -3.615 -0.229 1.00 83.75 267 GLY A N 1
ATOM 2040 C CA . GLY A 1 267 ? 13.102 -4.275 0.601 1.00 83.75 267 GLY A CA 1
ATOM 2041 C C . GLY A 1 267 ? 12.000 -3.333 1.100 1.00 83.75 267 GLY A C 1
ATOM 2042 O O . GLY A 1 267 ? 11.441 -3.540 2.177 1.00 83.75 267 GLY A O 1
ATOM 2043 N N . LYS A 1 268 ? 11.715 -2.254 0.363 1.00 86.06 268 LYS A N 1
ATOM 2044 C CA . LYS A 1 268 ? 10.732 -1.219 0.738 1.00 86.06 268 LYS A CA 1
ATOM 2045 C C . LYS A 1 268 ? 9.310 -1.545 0.310 1.00 86.06 268 LYS A C 1
ATOM 2047 O O . LYS A 1 268 ? 8.377 -0.917 0.817 1.00 86.06 268 LYS A O 1
ATOM 2052 N N . ILE A 1 269 ? 9.165 -2.486 -0.616 1.00 89.25 269 ILE A N 1
ATOM 2053 C CA . ILE A 1 269 ? 7.897 -2.915 -1.192 1.00 89.25 269 ILE A CA 1
ATOM 2054 C C . ILE A 1 269 ? 7.779 -4.432 -1.171 1.00 89.25 269 ILE A C 1
ATOM 2056 O O . ILE A 1 269 ? 8.776 -5.151 -1.237 1.00 89.25 269 ILE A O 1
ATOM 2060 N N . VAL A 1 270 ? 6.537 -4.901 -1.108 1.00 86.19 270 VAL A N 1
ATOM 2061 C CA . VAL A 1 270 ? 6.197 -6.323 -1.169 1.00 86.19 270 VAL A CA 1
ATOM 2062 C C . VAL A 1 270 ? 5.064 -6.556 -2.166 1.00 86.19 270 VAL A C 1
ATOM 2064 O O . VAL A 1 270 ? 4.255 -5.660 -2.439 1.00 86.19 270 VAL A O 1
ATOM 2067 N N . GLY A 1 271 ? 5.010 -7.764 -2.721 1.00 83.25 271 GLY A N 1
ATOM 2068 C CA . GLY A 1 271 ? 3.934 -8.209 -3.601 1.00 83.25 271 GLY A CA 1
ATOM 2069 C C . GLY A 1 271 ? 2.730 -8.731 -2.826 1.00 83.25 271 GLY A C 1
ATOM 2070 O O . GLY A 1 271 ? 2.803 -8.989 -1.623 1.00 83.25 271 GLY A O 1
ATOM 2071 N N . HIS A 1 272 ? 1.622 -8.985 -3.524 1.00 84.62 272 HIS A N 1
ATOM 2072 C CA . HIS A 1 272 ? 0.437 -9.599 -2.921 1.00 84.62 272 HIS A CA 1
ATOM 2073 C C . HIS A 1 272 ? 0.059 -10.911 -3.619 1.00 84.62 272 HIS A C 1
ATOM 2075 O O . HIS A 1 272 ? -0.007 -10.997 -4.840 1.00 84.62 272 HIS A O 1
ATOM 2081 N N . ARG A 1 273 ? -0.260 -11.965 -2.853 1.00 77.31 273 ARG A N 1
ATOM 2082 C CA . ARG A 1 273 ? -0.492 -13.314 -3.421 1.00 77.31 273 ARG A CA 1
ATOM 2083 C C . ARG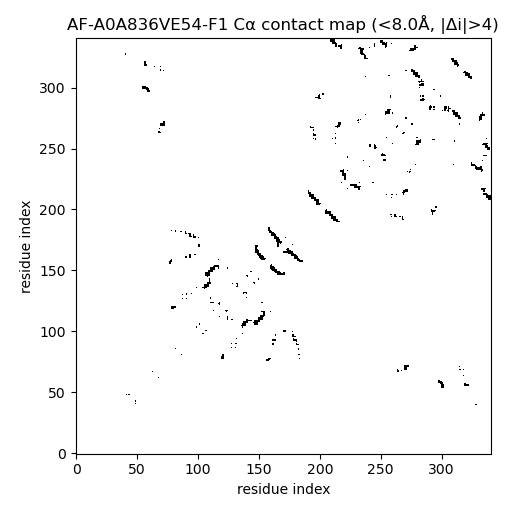 A 1 273 ? -1.645 -13.392 -4.431 1.00 77.31 273 ARG A C 1
ATOM 2085 O O . ARG A 1 273 ? -1.648 -14.282 -5.275 1.00 77.31 273 ARG A O 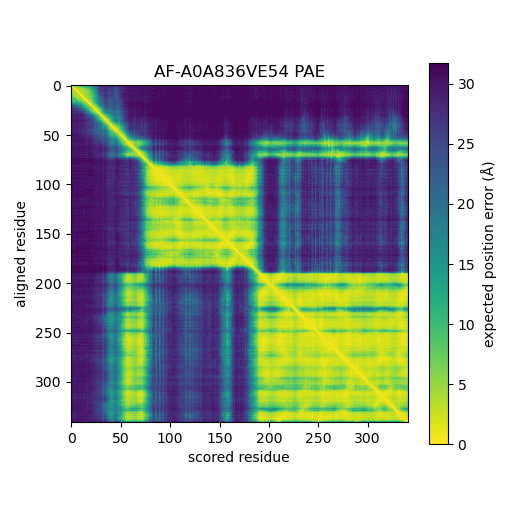1
ATOM 2092 N N . ARG A 1 274 ? -2.637 -12.501 -4.316 1.00 77.38 274 ARG A N 1
ATOM 2093 C CA . ARG A 1 274 ? -3.796 -12.418 -5.231 1.00 77.38 274 ARG A CA 1
ATOM 2094 C C . ARG A 1 274 ? -3.613 -11.461 -6.413 1.00 77.38 274 ARG A C 1
ATOM 2096 O O . ARG A 1 274 ? -4.437 -11.496 -7.311 1.00 77.38 274 ARG A O 1
ATOM 2103 N N . ALA A 1 275 ? -2.566 -10.642 -6.396 1.00 86.62 275 ALA A N 1
ATOM 2104 C CA . ALA A 1 275 ? -2.203 -9.734 -7.479 1.00 86.62 275 ALA A CA 1
ATOM 2105 C C . ALA A 1 275 ? -0.705 -9.886 -7.710 1.00 86.62 275 ALA A C 1
ATOM 2107 O O . ALA A 1 275 ? 0.119 -9.176 -7.134 1.00 86.62 275 ALA A O 1
ATOM 2108 N N . HIS A 1 276 ? -0.360 -10.938 -8.444 1.00 87.50 276 HIS A N 1
ATOM 2109 C CA . HIS A 1 276 ? 1.032 -11.305 -8.664 1.00 87.50 276 HIS A CA 1
ATOM 2110 C C . HIS A 1 276 ? 1.656 -10.566 -9.851 1.00 87.50 276 HIS A C 1
ATOM 2112 O O . HIS A 1 276 ? 2.850 -10.735 -10.091 1.00 87.50 276 HIS A O 1
ATOM 2118 N N . LEU A 1 277 ? 0.853 -9.769 -10.557 1.00 91.19 277 LEU A N 1
ATOM 2119 C CA . LEU A 1 277 ? 1.258 -8.869 -11.623 1.00 91.19 277 LEU A CA 1
ATOM 2120 C C . LEU A 1 277 ? 1.040 -7.428 -11.167 1.00 91.19 277 LEU A C 1
ATOM 2122 O O . LEU A 1 277 ? 0.061 -7.141 -10.471 1.00 91.19 277 LEU A O 1
ATOM 2126 N N . GLU A 1 278 ? 1.932 -6.527 -11.563 1.00 94.31 278 GLU A N 1
ATOM 2127 C CA . GLU A 1 278 ? 1.864 -5.129 -11.159 1.00 94.31 278 GLU A CA 1
ATOM 2128 C C . GLU A 1 278 ? 2.183 -4.152 -12.294 1.00 94.31 278 GLU A C 1
ATOM 2130 O O . GLU A 1 278 ? 3.130 -4.365 -13.049 1.00 94.31 278 GLU A O 1
ATOM 2135 N N . ILE A 1 279 ? 1.399 -3.075 -12.385 1.00 94.69 279 ILE A N 1
ATOM 2136 C CA . ILE A 1 279 ? 1.632 -1.951 -13.300 1.00 94.69 279 ILE A CA 1
ATOM 2137 C C . ILE A 1 279 ? 2.877 -1.171 -12.870 1.00 94.69 279 ILE A C 1
ATOM 2139 O O . ILE A 1 279 ? 2.926 -0.623 -11.768 1.00 94.69 279 ILE A O 1
ATOM 2143 N N . VAL A 1 280 ? 3.833 -1.047 -13.787 1.00 94.75 280 VAL A N 1
ATOM 2144 C CA . VAL A 1 280 ? 5.044 -0.229 -13.658 1.00 94.75 280 VAL A CA 1
ATOM 2145 C C . VAL A 1 280 ? 5.185 0.624 -14.922 1.00 94.75 280 VAL A C 1
ATOM 2147 O O . VAL A 1 280 ? 4.877 0.170 -16.023 1.00 94.75 280 VAL A O 1
ATOM 2150 N N . ARG A 1 281 ? 5.618 1.878 -14.803 1.00 93.06 281 ARG A N 1
ATOM 2151 C CA . ARG A 1 281 ? 5.901 2.732 -15.967 1.00 93.06 281 ARG A CA 1
ATOM 2152 C C . ARG A 1 281 ? 7.325 2.518 -16.462 1.00 93.06 281 ARG A C 1
ATOM 2154 O O . ARG A 1 281 ? 8.227 2.266 -15.667 1.00 93.06 281 ARG A O 1
ATOM 2161 N N . LEU A 1 282 ? 7.536 2.685 -17.762 1.00 91.56 282 LEU A N 1
ATOM 2162 C CA . LEU A 1 282 ? 8.871 3.031 -18.243 1.00 91.56 282 LEU A CA 1
ATOM 2163 C C . LEU A 1 282 ? 9.246 4.409 -17.686 1.00 91.56 282 LEU A C 1
ATOM 2165 O O . LEU A 1 282 ? 8.383 5.270 -17.508 1.00 91.56 282 LEU A O 1
ATOM 2169 N N . THR A 1 283 ? 10.519 4.574 -17.355 1.00 92.44 283 THR A N 1
ATOM 2170 C CA . THR A 1 283 ? 11.079 5.871 -16.968 1.00 92.44 283 THR A CA 1
ATOM 2171 C C . THR A 1 283 ? 11.084 6.781 -18.184 1.00 92.44 283 THR A C 1
ATOM 2173 O O . THR A 1 283 ? 11.441 6.329 -19.269 1.00 92.44 283 THR A O 1
ATOM 2176 N N . ASN A 1 284 ? 10.626 8.017 -18.004 1.00 92.19 284 ASN A N 1
ATOM 2177 C CA . ASN A 1 284 ? 10.607 9.010 -19.068 1.00 92.19 284 ASN A CA 1
ATOM 2178 C C . ASN A 1 284 ? 11.990 9.660 -19.188 1.00 92.19 284 ASN A C 1
ATOM 2180 O O . ASN A 1 284 ? 12.438 10.316 -18.251 1.00 92.19 284 ASN A O 1
ATOM 2184 N N . ASP A 1 285 ? 12.660 9.466 -20.317 1.00 89.31 285 ASP A N 1
ATOM 2185 C CA . ASP A 1 285 ? 13.981 10.030 -20.601 1.00 89.31 285 ASP A CA 1
ATOM 2186 C C . ASP A 1 285 ? 13.940 11.544 -20.851 1.00 89.31 285 ASP A C 1
ATOM 2188 O O . ASP A 1 285 ? 14.907 12.241 -20.555 1.00 89.31 285 ASP A O 1
ATOM 2192 N N . GLU A 1 286 ? 12.806 12.065 -21.327 1.00 89.44 286 GLU A N 1
ATOM 2193 C CA . GLU A 1 286 ? 12.599 13.500 -21.564 1.00 89.44 286 GLU A CA 1
ATOM 2194 C C . GLU A 1 286 ? 12.233 14.298 -20.293 1.00 89.44 286 GLU A C 1
ATOM 2196 O O . GLU A 1 286 ? 12.114 15.523 -20.347 1.00 89.44 286 GLU A O 1
ATOM 2201 N N . ASP A 1 287 ? 12.011 13.637 -19.152 1.00 90.69 287 ASP A N 1
ATOM 2202 C CA . ASP A 1 287 ? 11.606 14.292 -17.902 1.00 90.69 287 ASP A CA 1
ATOM 2203 C C . ASP A 1 287 ? 12.817 14.749 -17.072 1.00 90.69 287 ASP A C 1
ATOM 2205 O O . ASP A 1 287 ? 13.761 13.992 -16.862 1.00 90.69 287 ASP A O 1
ATOM 2209 N N . GLU A 1 288 ? 12.784 15.979 -16.550 1.00 89.12 288 GLU A N 1
ATOM 2210 C CA . GLU A 1 288 ? 13.906 16.567 -15.796 1.00 89.12 288 GLU A CA 1
ATOM 2211 C C . GLU A 1 288 ? 14.210 15.839 -14.472 1.00 89.12 288 GLU A C 1
ATOM 2213 O O . GLU A 1 288 ? 15.336 15.907 -13.976 1.00 89.12 288 GLU A O 1
ATOM 2218 N N . ILE A 1 289 ? 13.227 15.147 -13.888 1.00 90.62 289 ILE A N 1
ATOM 2219 C CA . ILE A 1 289 ? 13.381 14.380 -12.647 1.00 90.62 289 ILE A CA 1
ATOM 2220 C C . ILE A 1 289 ? 13.685 12.913 -12.958 1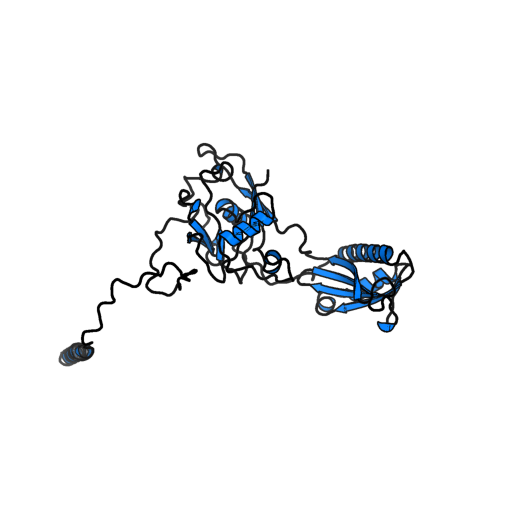.00 90.62 289 ILE A C 1
ATOM 2222 O O . ILE A 1 289 ? 14.511 12.297 -12.282 1.00 90.62 289 ILE A O 1
ATOM 2226 N N . GLU A 1 290 ? 13.017 12.329 -13.956 1.00 92.19 290 GLU A N 1
ATOM 2227 C CA . GLU A 1 290 ? 13.169 10.907 -14.268 1.00 92.19 290 GLU A CA 1
ATOM 2228 C C . GLU A 1 290 ? 14.368 10.587 -15.173 1.00 92.19 290 GLU A C 1
ATOM 2230 O O . GLU A 1 290 ? 15.026 9.566 -14.955 1.00 92.19 290 GLU A O 1
ATOM 2235 N N . GLY A 1 291 ? 14.686 11.449 -16.139 1.00 91.00 291 GLY A N 1
ATOM 2236 C CA . GLY A 1 291 ? 15.773 11.260 -17.101 1.00 91.00 291 GLY A CA 1
ATOM 2237 C C . GLY A 1 291 ? 17.135 10.999 -16.447 1.00 91.00 291 GLY A C 1
ATOM 2238 O O . GLY A 1 291 ? 17.787 10.018 -16.812 1.00 91.00 291 GLY A O 1
ATOM 2239 N N . PRO A 1 292 ? 17.540 11.762 -15.410 1.00 94.06 292 PRO A N 1
ATOM 2240 C CA . PRO A 1 292 ? 18.792 11.519 -14.694 1.00 94.06 292 PRO A CA 1
ATOM 2241 C C . PRO A 1 292 ? 18.890 10.154 -14.000 1.00 94.06 292 PRO A C 1
ATOM 2243 O O . PRO A 1 292 ? 19.973 9.793 -13.560 1.00 94.06 292 PRO A O 1
ATOM 2246 N N . MET A 1 293 ? 17.806 9.384 -13.842 1.00 93.31 293 MET A N 1
ATOM 2247 C CA . MET A 1 293 ? 17.879 8.045 -13.233 1.00 93.31 293 MET A CA 1
ATOM 2248 C C . MET A 1 293 ? 18.397 6.973 -14.200 1.00 93.31 293 MET A C 1
ATOM 2250 O O . MET A 1 293 ? 18.779 5.898 -13.740 1.00 93.31 293 MET A O 1
ATOM 2254 N N . ILE A 1 294 ? 18.380 7.248 -15.508 1.00 91.00 294 ILE A N 1
ATOM 2255 C CA . ILE A 1 294 ? 18.729 6.283 -16.552 1.00 91.00 294 ILE A CA 1
ATOM 2256 C C . ILE A 1 294 ? 20.247 6.156 -16.655 1.00 91.00 294 ILE A C 1
ATOM 2258 O O . ILE A 1 294 ? 20.960 7.141 -16.853 1.00 91.00 294 ILE A O 1
ATOM 2262 N N . ASN A 1 295 ? 20.737 4.922 -16.596 1.00 88.75 295 ASN A N 1
ATOM 2263 C CA . ASN A 1 295 ? 22.110 4.581 -16.926 1.00 88.75 295 ASN A CA 1
ATOM 2264 C C . ASN A 1 295 ? 22.149 3.781 -18.234 1.00 88.75 295 ASN A C 1
ATOM 2266 O O . ASN A 1 295 ? 21.993 2.558 -18.241 1.00 88.75 295 ASN A O 1
ATOM 2270 N N . TYR A 1 296 ? 22.421 4.465 -19.346 1.00 85.25 296 TYR A N 1
ATOM 2271 C CA . TYR A 1 296 ? 22.463 3.859 -20.682 1.00 85.25 296 TYR A CA 1
ATOM 2272 C C . TYR A 1 296 ? 23.535 2.769 -20.863 1.00 85.25 296 TYR A C 1
ATOM 2274 O O . TYR A 1 296 ? 23.446 1.985 -21.809 1.00 85.25 296 TYR A O 1
ATOM 2282 N N . GLU A 1 297 ? 24.531 2.672 -19.975 1.00 82.62 297 GLU A N 1
ATOM 2283 C CA . GLU A 1 297 ? 25.520 1.588 -20.018 1.00 82.62 297 GLU A CA 1
ATOM 2284 C C . GLU A 1 297 ? 24.999 0.277 -19.400 1.00 82.62 297 GLU A C 1
ATOM 2286 O O . GLU A 1 297 ? 25.510 -0.803 -19.711 1.00 82.62 297 GLU A O 1
ATOM 2291 N N . ILE A 1 298 ? 24.005 0.355 -18.508 1.00 82.00 298 ILE A N 1
ATOM 2292 C CA . ILE A 1 298 ? 23.542 -0.765 -17.668 1.00 82.00 298 ILE A CA 1
ATOM 2293 C C . ILE A 1 298 ? 22.100 -1.170 -17.995 1.00 82.00 298 ILE A C 1
ATOM 2295 O O . ILE A 1 298 ? 21.738 -2.354 -17.903 1.00 82.00 298 ILE A O 1
ATOM 2299 N N . ASP A 1 299 ? 21.274 -0.198 -18.359 1.00 86.12 299 ASP A N 1
ATOM 2300 C CA . ASP A 1 299 ? 19.847 -0.373 -18.566 1.00 86.12 299 ASP A CA 1
ATOM 2301 C C . ASP A 1 299 ? 19.570 -0.816 -19.996 1.00 86.12 299 ASP A C 1
ATOM 2303 O O . ASP A 1 299 ? 20.037 -0.217 -20.960 1.00 86.12 299 ASP A O 1
ATOM 2307 N N . LEU A 1 300 ? 18.775 -1.874 -20.149 1.00 84.31 300 LEU A N 1
ATOM 2308 C CA . LEU A 1 300 ? 18.461 -2.423 -21.469 1.00 84.31 300 LEU A CA 1
ATOM 2309 C C . LEU A 1 300 ? 17.053 -2.056 -21.974 1.00 84.31 300 LEU A C 1
ATOM 2311 O O . LEU A 1 300 ? 16.601 -2.574 -22.998 1.00 84.31 300 LEU A O 1
ATOM 2315 N N . PHE A 1 301 ? 16.347 -1.175 -21.265 1.00 84.12 301 PHE A N 1
ATOM 2316 C CA . PHE A 1 301 ? 15.000 -0.746 -21.636 1.00 84.12 301 PHE A CA 1
ATOM 2317 C C . PHE A 1 301 ? 15.011 0.211 -22.840 1.00 84.12 301 PHE A C 1
ATOM 2319 O O . PHE A 1 301 ? 15.932 0.996 -23.030 1.00 84.12 301 PHE A O 1
ATOM 2326 N N . ASP A 1 302 ? 13.939 0.164 -23.634 1.00 85.19 302 ASP A N 1
ATOM 2327 C CA . ASP A 1 302 ? 13.665 1.111 -24.723 1.00 85.19 302 ASP A CA 1
ATOM 2328 C C . ASP A 1 302 ? 12.833 2.285 -24.178 1.00 85.19 302 ASP A C 1
ATOM 2330 O O . ASP A 1 302 ? 11.600 2.210 -24.113 1.00 85.19 302 ASP A O 1
ATOM 2334 N N . PHE A 1 303 ? 13.515 3.323 -23.683 1.00 85.62 303 PHE A N 1
ATOM 2335 C CA . PHE A 1 303 ? 12.887 4.448 -22.976 1.00 85.62 303 PHE A CA 1
ATOM 2336 C C . PHE A 1 303 ? 12.132 5.420 -23.897 1.00 85.62 303 PHE A C 1
ATOM 2338 O O . PHE A 1 303 ? 11.156 6.016 -23.445 1.00 85.62 303 PHE A O 1
ATOM 2345 N N . GLU A 1 304 ? 12.440 5.454 -25.202 1.00 82.81 304 GLU A N 1
ATOM 2346 C CA . GLU A 1 304 ? 11.733 6.276 -26.211 1.00 82.81 304 GLU A CA 1
ATOM 2347 C C . GLU A 1 304 ? 10.221 5.961 -26.287 1.00 82.81 304 GLU A C 1
ATOM 2349 O O . GLU A 1 304 ? 9.413 6.705 -26.847 1.00 82.81 304 GLU A O 1
ATOM 2354 N N . ARG A 1 305 ? 9.815 4.822 -25.719 1.00 79.19 305 ARG A N 1
ATOM 2355 C CA . ARG A 1 305 ? 8.443 4.303 -25.698 1.00 79.19 305 ARG A CA 1
ATOM 2356 C C . ARG A 1 305 ? 7.697 4.568 -24.393 1.00 79.19 305 ARG A C 1
ATOM 2358 O O . ARG A 1 305 ? 6.629 3.993 -24.158 1.00 79.19 305 ARG A O 1
ATOM 2365 N N . ALA A 1 306 ? 8.219 5.432 -23.523 1.00 77.88 306 ALA A N 1
ATOM 2366 C CA . ALA A 1 306 ? 7.614 5.701 -22.219 1.00 77.88 306 ALA A CA 1
ATOM 2367 C C . ALA A 1 306 ? 6.150 6.182 -22.304 1.00 77.88 306 ALA A C 1
ATOM 2369 O O . ALA A 1 306 ? 5.339 5.883 -21.423 1.00 77.88 306 ALA A O 1
ATOM 2370 N N . LEU A 1 307 ? 5.785 6.870 -23.390 1.00 79.00 307 LEU A N 1
ATOM 2371 C CA . LEU A 1 307 ? 4.448 7.439 -23.582 1.00 79.00 307 LEU A CA 1
ATOM 2372 C C . LEU A 1 307 ? 3.396 6.445 -24.098 1.00 79.00 307 LEU A C 1
ATOM 2374 O O . LEU A 1 307 ? 2.212 6.649 -23.836 1.00 79.00 307 LEU A O 1
ATOM 2378 N N . ASP A 1 308 ? 3.780 5.381 -24.812 1.00 77.50 308 ASP A N 1
ATOM 2379 C CA . ASP A 1 308 ? 2.837 4.420 -25.417 1.00 77.50 308 ASP A CA 1
ATOM 2380 C C . ASP A 1 308 ? 2.834 3.043 -24.729 1.00 77.50 308 ASP A C 1
ATOM 2382 O O . ASP A 1 308 ? 1.924 2.225 -24.943 1.00 77.50 308 ASP A O 1
ATOM 2386 N N . THR A 1 309 ? 3.824 2.794 -23.871 1.00 81.44 309 THR A N 1
ATOM 2387 C CA . THR A 1 309 ? 4.099 1.486 -23.279 1.00 81.44 309 THR A CA 1
ATOM 2388 C C . THR A 1 309 ? 4.082 1.546 -21.749 1.00 81.44 309 THR A C 1
ATOM 2390 O O . THR A 1 309 ? 4.553 2.492 -21.126 1.00 81.44 309 THR A O 1
ATOM 2393 N N . MET A 1 310 ? 3.534 0.505 -21.124 1.00 85.88 310 MET A N 1
ATOM 2394 C CA . MET A 1 310 ? 3.711 0.208 -19.703 1.00 85.88 310 MET A CA 1
ATOM 2395 C C . MET A 1 310 ? 4.456 -1.114 -19.529 1.00 85.88 310 MET A C 1
ATOM 2397 O O . MET A 1 310 ? 4.472 -1.965 -20.421 1.00 85.88 310 MET A O 1
ATOM 2401 N N . LEU A 1 311 ? 5.040 -1.310 -18.357 1.00 90.00 311 LEU A N 1
ATOM 2402 C CA . LEU A 1 311 ? 5.628 -2.568 -17.932 1.00 90.00 311 LEU A CA 1
ATOM 2403 C C . LEU A 1 311 ? 4.683 -3.290 -16.971 1.00 90.00 311 LEU A C 1
ATOM 2405 O O . LEU A 1 311 ? 3.968 -2.682 -16.174 1.00 90.00 311 LEU A O 1
ATOM 2409 N N . ILE A 1 312 ? 4.710 -4.614 -17.036 1.00 90.88 312 ILE A N 1
ATOM 2410 C CA . ILE A 1 312 ? 4.030 -5.500 -16.101 1.00 90.88 312 ILE A CA 1
ATOM 2411 C C . ILE A 1 312 ? 5.104 -6.282 -15.364 1.00 90.88 312 ILE A C 1
ATOM 2413 O O . ILE A 1 312 ? 5.802 -7.094 -15.971 1.00 90.88 312 ILE A O 1
ATOM 2417 N N . PHE A 1 313 ? 5.237 -6.037 -14.066 1.00 92.06 313 PHE A N 1
ATOM 2418 C CA . PHE A 1 313 ? 6.159 -6.774 -13.214 1.00 92.06 313 PHE A CA 1
ATOM 2419 C C . PHE A 1 313 ? 5.495 -8.030 -12.647 1.00 92.06 313 PHE A C 1
ATOM 2421 O O . PHE A 1 313 ? 4.404 -7.964 -12.077 1.00 92.06 313 PHE A O 1
ATOM 2428 N N . SER A 1 314 ? 6.170 -9.172 -12.749 1.00 90.12 314 SER A N 1
ATOM 2429 C CA . SER A 1 314 ? 5.743 -10.438 -12.153 1.00 90.12 314 SER A CA 1
ATOM 2430 C C . SER A 1 314 ? 6.424 -10.661 -10.807 1.00 90.12 314 SER A C 1
ATOM 2432 O O . SER A 1 314 ? 7.602 -11.003 -10.736 1.00 90.12 314 SER A O 1
ATOM 2434 N N . TRP A 1 315 ? 5.661 -10.613 -9.717 1.00 88.50 315 TRP A N 1
ATOM 2435 C CA . TRP A 1 315 ? 6.144 -10.961 -8.374 1.00 88.50 315 TRP A CA 1
ATOM 2436 C C . TRP A 1 315 ? 6.507 -12.448 -8.217 1.00 88.50 315 TRP A C 1
ATOM 2438 O O . TRP A 1 315 ? 7.068 -12.841 -7.196 1.00 88.50 315 TRP A O 1
ATOM 2448 N N . ARG A 1 316 ? 6.173 -13.301 -9.197 1.00 85.06 316 ARG A N 1
ATOM 2449 C CA . ARG A 1 316 ? 6.524 -14.733 -9.183 1.00 85.06 316 ARG A CA 1
ATOM 2450 C C . ARG A 1 316 ? 7.899 -15.006 -9.772 1.00 85.06 316 ARG A C 1
ATOM 2452 O O . ARG A 1 316 ? 8.591 -15.891 -9.284 1.00 85.06 316 ARG A O 1
ATOM 2459 N N . THR A 1 317 ? 8.250 -14.295 -10.838 1.00 84.25 317 THR A N 1
ATOM 2460 C CA . THR A 1 317 ? 9.485 -14.538 -11.598 1.00 84.25 317 THR A CA 1
ATOM 2461 C C . THR A 1 317 ? 10.501 -13.411 -11.440 1.00 84.25 317 THR A C 1
ATOM 2463 O O . THR A 1 317 ? 11.690 -13.619 -11.661 1.00 84.25 317 THR A O 1
ATOM 2466 N N . GLY A 1 318 ? 10.048 -12.232 -11.012 1.00 83.81 318 GLY A N 1
ATOM 2467 C CA . GLY A 1 318 ? 10.831 -11.006 -10.978 1.00 83.81 318 GLY A CA 1
ATOM 2468 C C . GLY A 1 318 ? 10.985 -10.345 -12.347 1.00 83.81 318 GLY A C 1
ATOM 2469 O O . GLY A 1 318 ? 11.802 -9.436 -12.460 1.00 83.81 318 GLY A O 1
ATOM 2470 N N . ASP A 1 319 ? 10.255 -10.797 -13.369 1.00 85.38 319 ASP A N 1
ATOM 2471 C CA . ASP A 1 319 ? 10.414 -10.332 -14.749 1.00 85.38 319 ASP A CA 1
ATOM 2472 C C . ASP A 1 319 ? 9.490 -9.169 -15.093 1.00 85.38 319 ASP A C 1
ATOM 2474 O O . ASP A 1 319 ? 8.401 -9.043 -14.529 1.00 85.38 319 ASP A O 1
ATOM 2478 N N . TYR A 1 320 ? 9.918 -8.376 -16.075 1.00 87.00 320 TYR A N 1
ATOM 2479 C CA . TYR A 1 320 ? 9.114 -7.333 -16.692 1.00 87.00 320 TYR A CA 1
ATOM 2480 C C . TYR A 1 320 ? 8.641 -7.753 -18.079 1.00 87.00 320 TYR A C 1
ATOM 2482 O O . TYR A 1 320 ? 9.401 -8.251 -18.911 1.00 87.00 320 TYR A O 1
ATOM 2490 N N . GLU A 1 321 ? 7.380 -7.461 -18.353 1.00 86.31 321 GLU A N 1
ATOM 2491 C CA . GLU A 1 321 ? 6.769 -7.621 -19.658 1.00 86.31 321 GLU A CA 1
ATOM 2492 C C . GLU A 1 321 ? 6.260 -6.277 -20.182 1.00 86.31 321 GLU A C 1
ATOM 2494 O O . GLU A 1 321 ? 5.459 -5.621 -19.524 1.00 86.31 321 GLU A O 1
ATOM 2499 N N . SER A 1 322 ? 6.655 -5.885 -21.395 1.00 83.38 322 SER A N 1
ATOM 2500 C CA . SER A 1 322 ? 6.109 -4.685 -22.037 1.00 83.38 322 SER A CA 1
ATOM 2501 C C . SER A 1 322 ? 4.670 -4.908 -22.493 1.00 83.38 322 SER A C 1
ATOM 2503 O O . SER A 1 322 ? 4.311 -5.986 -22.977 1.00 83.38 322 SER A O 1
ATOM 2505 N N . SER A 1 323 ? 3.822 -3.900 -22.345 1.00 82.25 323 SER A N 1
ATOM 2506 C CA . SER A 1 323 ? 2.431 -3.945 -22.777 1.00 82.25 323 SER A CA 1
ATOM 2507 C C . SER A 1 323 ? 1.933 -2.562 -23.172 1.00 82.25 323 SER A C 1
ATOM 2509 O O . SER A 1 323 ? 2.442 -1.550 -22.701 1.00 82.25 323 SER A O 1
ATOM 2511 N N . LYS A 1 324 ? 0.911 -2.497 -24.027 1.00 80.44 324 LYS A N 1
ATOM 2512 C CA . LYS A 1 324 ? 0.239 -1.222 -24.313 1.00 80.44 324 LYS A CA 1
ATOM 2513 C C . LYS A 1 324 ? -0.476 -0.741 -23.054 1.00 80.44 324 LYS A C 1
ATOM 2515 O O . LYS A 1 324 ? -1.023 -1.562 -22.323 1.00 80.44 324 LYS A O 1
ATOM 2520 N N . GLN A 1 325 ? -0.579 0.568 -22.853 1.00 76.38 325 GLN A N 1
ATOM 2521 C CA . GLN A 1 325 ? -1.318 1.140 -21.714 1.00 76.38 325 GLN A CA 1
ATOM 2522 C C . GLN A 1 325 ? -2.815 0.751 -21.686 1.00 76.38 325 GLN A C 1
ATOM 2524 O O . GLN A 1 325 ? -3.460 0.798 -20.642 1.00 76.38 325 GLN A O 1
ATOM 2529 N N . THR A 1 326 ? -3.365 0.298 -22.818 1.00 74.06 326 THR A N 1
ATOM 2530 C CA . THR A 1 326 ? -4.737 -0.224 -22.930 1.00 74.06 326 THR A CA 1
ATOM 2531 C C . THR A 1 326 ? -4.893 -1.692 -22.511 1.00 74.06 326 THR A C 1
ATOM 2533 O O . THR A 1 326 ? -6.013 -2.205 -22.502 1.00 74.06 326 THR A O 1
ATOM 2536 N N . TYR A 1 327 ? -3.802 -2.394 -22.191 1.00 73.38 327 TYR A N 1
ATOM 2537 C CA . TYR A 1 327 ? -3.843 -3.783 -21.735 1.00 73.38 327 TYR A CA 1
ATOM 2538 C C . TYR A 1 327 ? -4.450 -3.911 -20.334 1.00 73.38 327 TYR A C 1
ATOM 2540 O O . TYR A 1 327 ? -4.291 -3.036 -19.485 1.00 73.38 327 TYR A O 1
ATOM 2548 N N . PHE A 1 328 ? -5.115 -5.040 -20.088 1.00 69.88 328 PHE A N 1
ATOM 2549 C CA . PHE A 1 328 ? -5.843 -5.315 -18.858 1.00 69.88 328 PHE A CA 1
ATOM 2550 C C . PHE A 1 328 ? -5.817 -6.809 -18.519 1.00 69.88 328 PHE A C 1
ATOM 2552 O O . PHE A 1 328 ? -5.946 -7.647 -19.415 1.00 69.88 328 PHE A O 1
ATOM 2559 N N . GLN A 1 329 ? -5.717 -7.138 -17.229 1.00 72.56 329 GLN A N 1
ATOM 2560 C CA . GLN A 1 329 ? -5.807 -8.507 -16.718 1.00 72.56 329 GLN A CA 1
ATOM 2561 C C . GLN A 1 329 ? -6.392 -8.518 -15.295 1.00 72.56 329 GLN A C 1
ATOM 2563 O O . GLN A 1 329 ? -6.149 -7.592 -14.521 1.00 72.56 329 GLN A O 1
ATOM 2568 N N . ASP A 1 330 ? -7.145 -9.564 -14.941 1.00 71.62 330 ASP A N 1
ATOM 2569 C CA . ASP A 1 330 ? -7.929 -9.629 -13.693 1.00 71.62 330 ASP A CA 1
ATOM 2570 C C . ASP A 1 330 ? -7.095 -9.613 -12.403 1.00 71.62 330 ASP A C 1
ATOM 2572 O O . ASP A 1 330 ? -7.633 -9.367 -11.330 1.00 71.62 330 ASP A O 1
ATOM 2576 N N . ASP A 1 331 ? -5.797 -9.891 -12.473 1.00 82.75 331 ASP A N 1
ATOM 2577 C CA . ASP A 1 331 ? -4.869 -9.968 -11.341 1.00 82.75 331 ASP A CA 1
ATOM 2578 C C . ASP A 1 331 ? -3.746 -8.923 -11.398 1.00 82.75 331 ASP A C 1
ATOM 2580 O O . ASP A 1 331 ? -2.785 -8.993 -10.624 1.00 82.75 331 ASP A O 1
ATOM 2584 N N . LEU A 1 332 ? -3.888 -7.943 -12.293 1.00 87.94 332 LEU A N 1
ATOM 2585 C CA . LEU A 1 332 ? -2.981 -6.816 -12.444 1.00 87.94 332 LEU A CA 1
ATOM 2586 C C . LEU A 1 332 ? -3.289 -5.756 -11.382 1.00 87.94 332 LEU A C 1
ATOM 2588 O O . LEU A 1 332 ? -4.307 -5.068 -11.465 1.00 87.94 332 LEU A O 1
ATOM 2592 N N . GLY A 1 333 ? -2.428 -5.660 -10.370 1.00 92.62 333 GLY A N 1
ATOM 2593 C CA . GLY A 1 333 ? -2.493 -4.641 -9.323 1.00 92.62 333 GLY A CA 1
ATOM 2594 C C . GLY A 1 333 ? -1.656 -3.405 -9.649 1.00 92.62 333 GLY A C 1
ATOM 2595 O O . GLY A 1 333 ? -0.934 -3.361 -10.643 1.00 92.62 333 GLY A O 1
ATOM 2596 N N . PHE A 1 334 ? -1.730 -2.395 -8.787 1.00 95.06 334 PHE A N 1
ATOM 2597 C CA . PHE A 1 334 ? -0.923 -1.184 -8.916 1.00 95.06 334 PHE A CA 1
ATOM 2598 C C . PHE A 1 334 ? -0.619 -0.562 -7.552 1.00 95.06 334 PHE A C 1
ATOM 2600 O O . PHE A 1 334 ? -1.293 -0.836 -6.554 1.00 95.06 334 PHE A O 1
ATOM 2607 N N . ARG A 1 335 ? 0.396 0.298 -7.525 1.00 94.94 335 ARG A N 1
ATOM 2608 C CA . ARG A 1 335 ? 0.751 1.150 -6.388 1.00 94.94 335 ARG A CA 1
ATOM 2609 C C . ARG A 1 335 ? 1.104 2.544 -6.896 1.00 94.94 335 ARG A C 1
ATOM 2611 O O . ARG A 1 335 ? 1.315 2.716 -8.092 1.00 94.94 335 ARG A O 1
ATOM 2618 N N . CYS A 1 336 ? 1.177 3.521 -6.003 1.00 95.69 336 CYS A N 1
ATOM 2619 C CA . CYS A 1 336 ? 1.533 4.891 -6.366 1.00 95.69 336 CYS A CA 1
ATOM 2620 C C . CYS A 1 336 ? 2.938 5.254 -5.865 1.00 95.69 336 CYS A C 1
ATOM 2622 O O . CYS A 1 336 ? 3.404 4.720 -4.854 1.00 95.69 336 CYS A O 1
ATOM 2624 N N . ALA A 1 337 ? 3.600 6.167 -6.569 1.00 96.44 337 ALA A N 1
ATOM 2625 C CA . ALA A 1 337 ? 4.879 6.770 -6.219 1.00 96.44 337 ALA A CA 1
ATOM 2626 C C . ALA A 1 337 ? 4.875 8.274 -6.544 1.00 96.44 337 ALA A C 1
ATOM 2628 O O . ALA A 1 337 ? 4.146 8.701 -7.437 1.00 96.44 337 ALA A O 1
ATOM 2629 N N . TYR A 1 338 ? 5.678 9.062 -5.830 1.00 94.62 338 TYR A N 1
ATOM 2630 C CA . TYR A 1 338 ? 5.923 10.475 -6.132 1.00 94.62 338 TYR A CA 1
ATOM 2631 C C . TYR A 1 338 ? 7.337 10.903 -5.720 1.00 94.62 338 TYR A C 1
ATOM 2633 O O . TYR A 1 338 ? 7.942 10.295 -4.831 1.00 94.62 338 TYR A O 1
ATOM 2641 N N . TRP A 1 339 ? 7.866 11.941 -6.363 1.00 93.12 339 TRP A N 1
ATOM 2642 C CA . TRP A 1 339 ? 9.173 12.520 -6.047 1.00 93.12 339 TRP A CA 1
ATOM 2643 C C . TRP A 1 339 ? 9.140 13.319 -4.736 1.00 93.12 339 TRP A C 1
ATOM 2645 O O . TRP A 1 339 ? 8.173 14.018 -4.440 1.00 93.12 339 TRP A O 1
ATOM 2655 N N . SER A 1 340 ? 10.180 13.183 -3.917 1.00 88.00 340 SER A N 1
ATOM 2656 C CA . SER A 1 340 ? 10.332 13.903 -2.654 1.00 88.00 340 SER A CA 1
ATOM 2657 C C . SER A 1 340 ? 11.608 14.731 -2.702 1.00 88.00 340 SER A C 1
ATOM 2659 O O . SER A 1 340 ? 12.694 14.154 -2.712 1.00 88.00 340 SER A O 1
ATOM 2661 N N . GLU A 1 341 ? 11.443 16.054 -2.673 1.00 75.00 341 GLU A N 1
ATOM 2662 C CA . GLU A 1 341 ? 12.522 17.021 -2.422 1.00 75.00 341 GLU A CA 1
ATOM 2663 C C . GLU A 1 341 ? 13.278 16.743 -1.117 1.00 75.00 341 GLU A C 1
ATOM 2665 O O . GLU A 1 341 ? 12.637 16.276 -0.133 1.00 75.00 341 GLU A O 1
#

pLDDT: mean 75.53, std 18.47, range [31.3, 96.44]

Foldseek 3Di:
DVVVVVVVVVVVPVVVVPPPDDDDDDPDPDDDPPPPDADDPPPPPDPVDDDPPCQPQDFQPPDPLVPQPAFAPDLDDAQLDDDLVLLLVQLVQQVVLLCVLQVLAAFEEEEAEDDVQPVSYPCSSVSSQVSQCVDPRYDYDPDPVVGQWYFYWYDDRHKTKTWIARCPQPRHRHGDTRGMGIDGDDVDDPQWDKFWFWFDDPLHTDHTFIKIWGQEFDFPCNLVVDDDGPHFDFWDFQVSQQVSLCVVPQSKHFAAPRRVVRCSRVVSHHYHPQQQKEKHFHFACPDPVRVRRDNPVGGSHPNVCRPQWIWIAGSVRRDIDIDGSSDTDGRYTTIIMHTDD

Mean predicted aligned error: 18.13 Å

Solvent-accessible surface area (backbone atoms only — not comparable to full-atom values): 19539 Å² total; per-residue (Å²): 120,72,77,62,57,58,57,54,57,56,63,68,60,64,65,72,73,70,74,74,79,84,88,82,73,83,79,70,100,74,76,73,84,62,100,81,67,85,79,83,74,77,59,92,86,42,99,84,75,78,76,80,81,85,65,50,57,49,62,71,80,57,62,63,77,86,70,54,79,78,44,55,63,67,98,68,88,58,59,67,76,71,54,70,67,60,51,52,53,32,51,51,54,26,50,52,41,40,35,64,60,44,73,68,50,78,43,33,31,18,82,44,64,38,82,61,35,57,72,54,32,83,62,50,57,59,54,50,50,56,55,51,50,71,36,92,50,36,44,71,39,92,45,73,91,71,26,47,29,40,36,39,34,36,56,60,87,38,20,40,37,41,34,34,30,18,70,79,35,76,64,55,56,61,72,35,74,67,24,69,28,65,42,61,60,61,99,63,94,61,61,52,32,83,34,73,40,64,24,36,56,96,87,37,84,49,80,58,46,39,30,37,33,37,28,50,55,43,20,42,15,70,73,69,74,55,82,81,47,81,50,59,37,42,48,56,45,48,67,57,50,35,58,52,21,42,73,74,41,77,80,16,26,47,29,30,46,64,62,44,51,44,23,42,74,69,66,48,43,44,39,41,85,79,28,44,30,28,51,29,30,45,45,38,62,89,38,90,79,47,24,33,52,60,48,81,92,49,47,45,58,74,41,94,42,31,88,64,36,27,32,37,37,28,64,84,76,75,46,55,42,82,39,52,46,84,52,71,46,79,35,32,19,39,37,38,22,26,79,44,135

Nearest PDB structures (foldseek):
  1gud-assembly2_B  TM=6.145E-01  e=2.157E+00  Escherichia coli K-12
  8esr-assembly1_A  TM=2.119E-01  e=1.628E-02  Schizosaccharomyces pombe

Secondary structure (DSSP, 8-state):
-HHHHHHHHHHHHSSTT--------PPPS-----TT-------TT-TT---------SBTTS--GGGS---B-------TT--HHHHHHHHHHHHHHHHHHTTT--EEEEEEE-TTHHHHSTTHHHHHHHHHHTSTTEEE-SSGGG-SEEEEEEEETTEEEEEEEESSSSSSSTTEEEEEEEEE--S-S-SEEEEEE--EETTEE-PPEEEEEESSPPBHHHHHSSS---SBPBS--HHHHHHHHHHTSTT-BSPBHHHHHHHHHTT---BBTTB-EEEEEPP-TTSTTTGGG--TTTB---GGGTTTEEEEEETTT--EEEEETT---TTEE---EEEE-